Protein AF-W9YYJ4-F1 (afdb_monomer_lite)

Secondary structure (DSSP, 8-state):
-----HHHHHHSPEEEEEETTTTEEEEEEHHHHHTT-HHHHHHHHSSSHHHHTTEEEETTS-HHHHHHHHHHHHHS----PPPEE-----------------------PPP-PPP-S---------HHHHHHHHHHHS-------------TTEETHHHHHHHHHHHHHHHHTT-HHHHHHHHHHHHHHHHHHHHHHT----------

Sequence (208 aa):
MATLSYENILQSDFFKFIVGHEKKQFFMHSYIVACQSKSLEKLINGDMKEANDRCVVWPDVDSDTFIRFSQYAYTGDYQAAPRQTRDHTAIGEPSPTESNFPSQKITRIKKKKPSMFGPEDLTPLKDKDLWAQFKKLYPDAATDQEAETNAPEDDFSVIFLSHARLYVFAGCYDISALKVLCLRKLQQILVKFTVQSLRVRPLVAEVS

Foldseek 3Di:
DDDDDPVLQVPADWAWEQEEPVRDIDIGRLVLQLVLAVLSVCQCCNPDPSNVVSYDYYHPGHPLLVVQVRCCSPPVGGDFDDKDFPPPDDDDDDDDDDDDDDDDDPDDDDDDDDDDDDDDDPDPDPPVVVVVVLCVVDPDDDDDDDDDDDDPRIDCVRRLVSLVSNLVVCVVRVSVSSVNNSSNVNVVVVVVVVVVVPVPDPPPDDDD

Organism: NCBI:txid1089452

Radius of gyration: 23.02 Å; chains: 1; bounding box: 59×56×72 Å

pLDDT: mean 72.43, std 25.36, range [24.59, 98.5]

InterPro domains:
  IPR000210 BTB/POZ domain [PF00651] (20-81)
  IPR000210 BTB/POZ domain [PS50097] (12-82)
  IPR011333 SKP1/BTB/POZ domain superfamily [G3DSA:3.30.710.10] (6-201)
  IPR011333 SKP1/BTB/POZ domain superfamily [SSF54695] (17-187)

Structure (mmCIF, N/CA/C/O backbone):
data_AF-W9YYJ4-F1
#
_entry.id   AF-W9YYJ4-F1
#
loop_
_atom_site.group_PDB
_atom_site.id
_atom_site.type_symbol
_atom_site.label_atom_id
_atom_site.label_alt_id
_atom_site.label_comp_id
_atom_site.label_asym_id
_atom_site.label_entity_id
_atom_site.label_seq_id
_atom_site.pdbx_PDB_ins_code
_atom_site.Cartn_x
_atom_site.Cartn_y
_atom_site.Cartn_z
_atom_site.occupancy
_atom_site.B_iso_or_equiv
_atom_site.auth_seq_id
_atom_site.auth_comp_id
_atom_site.auth_asym_id
_atom_site.auth_atom_id
_atom_site.pdbx_PDB_model_num
ATOM 1 N N . MET A 1 1 ? -13.463 -8.615 -6.869 1.00 41.50 1 MET A N 1
ATOM 2 C CA . MET A 1 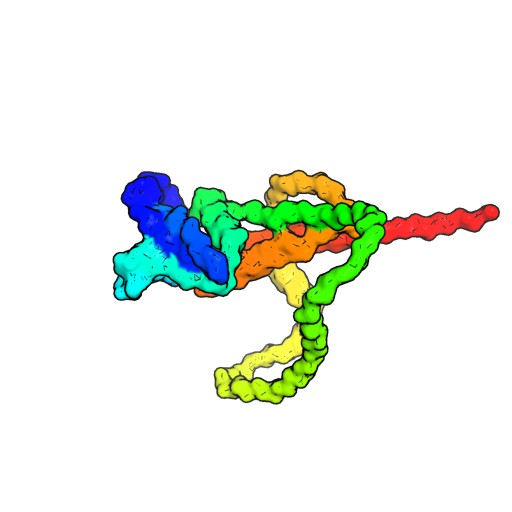1 ? -12.915 -7.346 -6.350 1.00 41.50 1 MET A CA 1
ATOM 3 C C . MET A 1 1 ? -13.938 -6.785 -5.385 1.00 41.50 1 MET A C 1
ATOM 5 O O . MET A 1 1 ? -15.108 -6.779 -5.745 1.00 41.50 1 MET A O 1
ATOM 9 N N . ALA A 1 2 ? -13.541 -6.416 -4.167 1.00 50.66 2 ALA A N 1
ATOM 10 C CA . ALA A 1 2 ? -14.449 -5.738 -3.249 1.00 50.66 2 ALA A CA 1
ATOM 11 C C . ALA A 1 2 ? -14.782 -4.360 -3.837 1.00 50.66 2 ALA A C 1
ATOM 13 O O . ALA A 1 2 ? -13.878 -3.615 -4.213 1.00 50.66 2 ALA A O 1
ATOM 14 N N . THR A 1 3 ? -16.064 -4.048 -3.982 1.00 62.53 3 THR A N 1
ATOM 15 C CA . THR A 1 3 ? -16.519 -2.715 -4.375 1.00 62.53 3 THR A CA 1
ATOM 16 C C . THR A 1 3 ? -16.209 -1.757 -3.229 1.00 62.53 3 THR A C 1
ATOM 18 O O . THR A 1 3 ? -16.779 -1.884 -2.145 1.00 62.53 3 THR A O 1
ATOM 21 N N . LEU A 1 4 ? -15.270 -0.836 -3.444 1.00 78.06 4 LEU A N 1
ATOM 22 C CA . LEU A 1 4 ? -14.955 0.212 -2.478 1.00 78.06 4 LEU A CA 1
ATOM 23 C C . LEU A 1 4 ? -16.186 1.114 -2.313 1.00 78.06 4 LEU A C 1
ATOM 25 O O . LEU A 1 4 ? -16.626 1.749 -3.267 1.00 78.06 4 LEU A O 1
ATOM 29 N N . SER A 1 5 ? -16.750 1.154 -1.106 1.00 89.25 5 SER A N 1
ATOM 30 C CA . SER A 1 5 ? -17.795 2.118 -0.755 1.00 89.25 5 SER A CA 1
ATOM 31 C C . SER A 1 5 ? -17.132 3.418 -0.320 1.00 89.25 5 SER A C 1
ATOM 33 O O . SER A 1 5 ? -16.448 3.453 0.703 1.00 89.25 5 SER A O 1
ATOM 35 N N . TYR A 1 6 ? -17.333 4.487 -1.091 1.00 90.12 6 TYR A N 1
ATOM 36 C CA . TYR A 1 6 ? -16.831 5.815 -0.736 1.00 90.12 6 TYR A CA 1
ATOM 37 C C . TYR A 1 6 ? -17.444 6.339 0.560 1.00 90.12 6 TYR A C 1
ATOM 39 O O . TYR A 1 6 ? -16.749 6.991 1.332 1.00 90.12 6 TYR A O 1
ATOM 47 N N . GLU A 1 7 ? -18.705 6.003 0.831 1.00 93.88 7 GLU A N 1
ATOM 48 C CA . GLU A 1 7 ? -19.364 6.342 2.092 1.00 93.88 7 GLU A CA 1
ATOM 49 C C . GLU A 1 7 ? -18.606 5.740 3.282 1.00 93.88 7 GLU A C 1
ATOM 51 O O . GLU A 1 7 ? -18.221 6.468 4.195 1.00 93.88 7 GLU A O 1
ATOM 56 N N . ASN A 1 8 ? -18.278 4.446 3.214 1.00 93.25 8 ASN A N 1
ATOM 57 C CA . ASN A 1 8 ? -17.528 3.769 4.274 1.00 93.25 8 ASN A CA 1
ATOM 58 C C . ASN A 1 8 ? -16.108 4.323 4.420 1.00 93.25 8 ASN A C 1
ATOM 60 O O . ASN A 1 8 ? -15.601 4.405 5.533 1.00 93.25 8 ASN A O 1
ATOM 64 N N . ILE A 1 9 ? -15.456 4.708 3.316 1.00 94.38 9 ILE A N 1
ATOM 65 C CA . ILE A 1 9 ? -14.131 5.340 3.374 1.00 94.38 9 ILE A CA 1
ATOM 66 C C . ILE A 1 9 ? -14.228 6.653 4.155 1.00 94.38 9 ILE A C 1
ATOM 68 O O . ILE A 1 9 ? -13.499 6.812 5.129 1.00 94.38 9 ILE A O 1
ATOM 72 N N . LEU A 1 10 ? -15.141 7.550 3.766 1.00 94.50 10 LEU A N 1
ATOM 73 C CA . LEU A 1 10 ? -15.260 8.897 4.339 1.00 94.50 10 LEU A CA 1
ATOM 74 C C . LEU A 1 10 ? -15.784 8.910 5.780 1.00 94.50 10 LEU A C 1
ATOM 76 O O . LEU A 1 10 ? -15.449 9.817 6.535 1.00 94.50 10 LEU A O 1
ATOM 80 N N . GLN A 1 11 ? -16.604 7.929 6.159 1.00 95.88 11 GLN A N 1
ATOM 81 C CA . GLN A 1 11 ? -17.097 7.784 7.532 1.00 95.88 11 GLN A CA 1
ATOM 82 C C . GLN A 1 11 ? -16.112 7.039 8.440 1.00 95.88 11 GLN A C 1
ATOM 84 O O . GLN A 1 11 ? -16.237 7.113 9.660 1.00 95.88 11 GLN A O 1
ATOM 89 N N . SER A 1 12 ? -15.152 6.301 7.874 1.00 96.06 12 SER A N 1
ATOM 90 C CA . SER A 1 12 ? -14.183 5.565 8.682 1.00 96.06 12 SER A CA 1
ATOM 91 C C . SER A 1 12 ? -13.150 6.484 9.317 1.00 96.06 12 SER A C 1
ATOM 93 O O . SER A 1 12 ? -12.632 7.408 8.691 1.00 96.06 12 SER A O 1
ATOM 95 N N . ASP A 1 13 ? -12.776 6.157 10.549 1.00 95.06 13 ASP A N 1
ATOM 96 C CA . ASP A 1 13 ? -11.702 6.848 11.246 1.00 95.06 13 ASP A CA 1
ATOM 97 C C . ASP A 1 13 ? -10.360 6.685 10.527 1.00 95.06 13 ASP A C 1
ATOM 99 O O . ASP A 1 13 ? -10.095 5.690 9.838 1.00 95.06 13 ASP A O 1
ATOM 103 N N . PHE A 1 14 ? -9.451 7.619 10.781 1.00 96.75 14 PHE A N 1
ATOM 104 C CA . PHE A 1 14 ? -8.068 7.489 10.351 1.00 96.75 14 PHE A CA 1
ATOM 105 C C . PHE A 1 14 ? -7.306 6.472 11.205 1.00 96.75 14 PHE A C 1
ATOM 107 O O . PHE A 1 14 ? -7.582 6.264 12.389 1.00 96.75 14 PHE A O 1
ATOM 114 N N . PHE A 1 15 ? -6.312 5.849 10.585 1.00 97.88 15 PHE A N 1
ATOM 115 C CA . PHE A 1 15 ? -5.300 5.033 11.236 1.00 97.88 15 PHE A CA 1
ATOM 116 C C . PHE A 1 15 ? -3.927 5.662 11.001 1.00 97.88 15 PHE A C 1
ATOM 118 O O . PHE A 1 15 ? -3.628 6.111 9.887 1.00 97.88 15 PHE A O 1
ATOM 125 N N . LYS A 1 16 ? -3.104 5.721 12.050 1.00 98.50 16 LYS A N 1
ATOM 126 C CA . LYS A 1 16 ? -1.791 6.371 12.017 1.00 98.50 16 LYS A CA 1
ATOM 127 C C . LYS A 1 16 ? -0.688 5.369 11.676 1.00 98.50 16 LYS A C 1
ATOM 129 O O 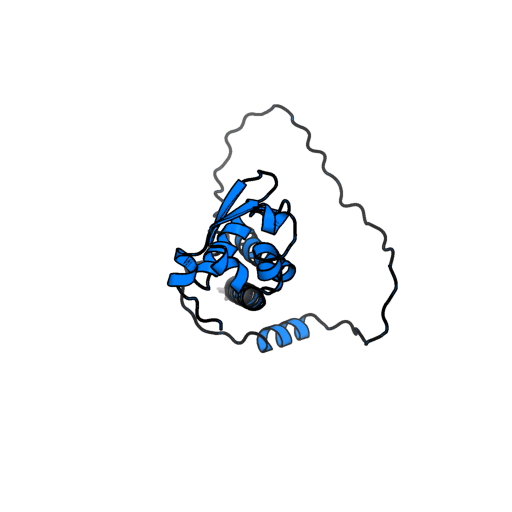. LYS A 1 16 ? -0.580 4.312 12.293 1.00 98.50 16 LYS A O 1
ATOM 134 N N . PHE A 1 17 ? 0.181 5.741 10.747 1.00 98.38 17 PHE A N 1
ATOM 135 C CA . PHE A 1 17 ? 1.346 4.961 10.339 1.00 98.38 17 PHE A CA 1
ATOM 136 C C . PHE A 1 17 ? 2.611 5.764 10.609 1.00 98.38 17 PHE A C 1
ATOM 138 O O . PHE A 1 17 ? 2.750 6.887 10.127 1.00 98.38 17 PHE A O 1
ATOM 145 N N . ILE A 1 18 ? 3.533 5.191 11.376 1.00 98.06 18 ILE A N 1
ATOM 146 C CA . ILE A 1 18 ? 4.853 5.763 11.645 1.00 98.06 18 ILE A CA 1
ATOM 147 C C . ILE A 1 18 ? 5.866 4.973 10.820 1.00 98.06 18 ILE A C 1
ATOM 149 O O . ILE A 1 18 ? 6.147 3.817 11.127 1.00 98.06 18 ILE A O 1
ATOM 153 N N . VAL A 1 19 ? 6.383 5.581 9.757 1.00 97.56 19 VAL A N 1
ATOM 154 C CA . VAL A 1 19 ? 7.101 4.892 8.678 1.00 97.56 19 VAL A CA 1
ATOM 155 C C . VAL A 1 19 ? 8.568 5.315 8.635 1.00 97.56 19 VAL A C 1
ATOM 157 O O . VAL A 1 19 ? 8.891 6.508 8.674 1.00 97.56 19 VAL A O 1
ATOM 160 N N . GLY A 1 20 ? 9.445 4.322 8.504 1.00 94.06 20 GLY A N 1
ATOM 161 C CA . GLY A 1 20 ? 10.881 4.479 8.307 1.00 94.06 20 GLY A CA 1
ATOM 162 C C . GLY A 1 20 ? 11.651 4.900 9.558 1.00 94.06 20 GLY A C 1
ATOM 163 O O . GLY A 1 20 ? 11.088 5.226 10.606 1.00 94.06 20 GLY A O 1
ATOM 164 N N . HIS A 1 21 ? 12.978 4.945 9.430 1.00 90.88 21 HIS A N 1
ATOM 165 C CA . HIS A 1 21 ? 13.883 5.390 10.498 1.00 90.88 21 HIS A CA 1
ATOM 166 C C . HIS A 1 21 ? 13.641 6.846 10.923 1.00 90.88 21 HIS A C 1
ATOM 168 O O . HIS A 1 21 ? 13.809 7.184 12.093 1.00 90.88 21 HIS A O 1
ATOM 174 N N . GLU A 1 22 ? 13.186 7.686 9.990 1.00 92.19 22 GLU A N 1
ATOM 175 C CA . GLU A 1 22 ? 12.805 9.084 10.236 1.00 92.19 22 GLU A CA 1
ATOM 176 C C . GLU A 1 22 ? 11.478 9.215 11.004 1.00 92.19 22 GLU A C 1
ATOM 178 O O . GLU A 1 22 ? 11.107 10.317 11.401 1.00 92.19 22 GLU A O 1
ATOM 183 N N . LYS A 1 23 ? 10.761 8.102 11.235 1.00 95.00 23 LYS A N 1
ATOM 184 C CA . LYS A 1 23 ? 9.477 8.049 11.951 1.00 95.00 23 LYS A CA 1
ATOM 185 C C . LYS A 1 23 ? 8.442 9.028 11.384 1.00 95.00 23 LYS A C 1
ATOM 187 O O . LYS A 1 23 ? 7.700 9.661 12.142 1.00 95.00 23 LYS A O 1
ATOM 192 N N . LYS A 1 24 ? 8.372 9.148 10.052 1.00 97.38 24 LYS A N 1
ATOM 193 C CA . LYS A 1 24 ? 7.387 10.020 9.396 1.00 97.38 24 LYS A CA 1
ATOM 194 C C . LYS A 1 24 ? 5.984 9.516 9.669 1.00 97.38 24 LYS A C 1
ATOM 196 O O . LYS A 1 24 ? 5.728 8.317 9.608 1.00 97.38 24 LYS A O 1
ATOM 201 N N . GLN A 1 25 ? 5.087 10.446 9.966 1.00 97.94 25 GLN A N 1
ATOM 202 C CA . GLN A 1 25 ? 3.713 10.131 10.320 1.00 97.94 25 GLN A CA 1
ATOM 203 C C . GLN A 1 25 ? 2.805 10.322 9.114 1.00 97.94 25 GLN A C 1
ATOM 205 O O . GLN A 1 25 ? 2.826 11.369 8.470 1.00 97.94 25 GLN A O 1
ATOM 210 N N . PHE A 1 26 ? 1.985 9.315 8.850 1.00 98.00 26 PHE A N 1
ATOM 211 C CA . PHE A 1 26 ? 0.958 9.339 7.824 1.00 98.00 26 PHE A CA 1
ATOM 212 C C . PHE A 1 26 ? -0.380 8.901 8.412 1.00 98.00 26 PHE A C 1
ATOM 214 O O . PHE A 1 26 ? -0.426 8.118 9.361 1.00 98.00 26 PHE A O 1
ATOM 221 N N . PHE A 1 27 ? -1.468 9.376 7.814 1.00 97.81 27 PHE A N 1
ATOM 222 C CA . PHE A 1 27 ? -2.831 9.026 8.199 1.00 97.81 27 PHE A CA 1
ATOM 223 C C . PHE A 1 27 ? -3.576 8.493 6.978 1.00 97.81 27 PHE A C 1
ATOM 225 O O . PHE A 1 27 ? -3.504 9.079 5.897 1.00 97.81 27 PHE A O 1
ATOM 232 N N . MET A 1 28 ? -4.278 7.374 7.140 1.00 97.00 28 MET A N 1
ATOM 233 C CA . MET A 1 28 ? -5.080 6.762 6.078 1.00 97.00 28 MET A CA 1
ATOM 234 C C . MET A 1 28 ? -6.432 6.320 6.630 1.00 97.00 28 MET A C 1
ATOM 236 O O . MET A 1 28 ? -6.506 5.924 7.791 1.00 97.00 28 MET A O 1
ATOM 240 N N . HIS A 1 29 ? -7.489 6.375 5.819 1.00 97.38 29 HIS A N 1
ATOM 241 C CA . HIS A 1 29 ? -8.803 5.872 6.214 1.00 97.38 29 HIS A CA 1
ATOM 242 C C . HIS A 1 29 ? -8.707 4.382 6.555 1.00 97.38 29 HIS A C 1
ATOM 244 O O . HIS A 1 29 ? -8.266 3.569 5.745 1.00 97.38 29 HIS A O 1
ATOM 250 N N . SER A 1 30 ? -9.099 4.013 7.767 1.00 96.44 30 SER A N 1
ATOM 251 C CA . SER A 1 30 ? -8.931 2.647 8.269 1.00 96.44 30 SER A CA 1
ATOM 252 C C . SER A 1 30 ? -9.652 1.606 7.420 1.00 96.44 30 SER A C 1
ATOM 254 O O . SER A 1 30 ? -9.091 0.540 7.158 1.00 96.44 30 SER A O 1
ATOM 256 N N . TYR A 1 31 ? -10.838 1.946 6.908 1.00 96.19 31 TYR A N 1
ATOM 257 C CA . TYR A 1 31 ? -11.599 1.073 6.019 1.00 96.19 31 TYR A CA 1
ATOM 258 C C . TYR A 1 31 ? -10.803 0.700 4.763 1.00 96.19 31 TYR A C 1
ATOM 260 O O . TYR A 1 31 ? -10.724 -0.475 4.407 1.00 96.19 31 TYR A O 1
ATOM 268 N N . ILE A 1 32 ? -10.140 1.674 4.123 1.00 95.81 32 ILE A N 1
ATOM 269 C CA . ILE A 1 32 ? -9.426 1.415 2.867 1.00 95.81 32 ILE A CA 1
ATOM 270 C C . ILE A 1 32 ? -8.214 0.512 3.058 1.00 95.81 32 ILE A C 1
ATOM 272 O O . ILE A 1 32 ? -7.891 -0.257 2.156 1.00 95.81 32 ILE A O 1
ATOM 276 N N . VAL A 1 33 ? -7.569 0.589 4.225 1.00 95.94 33 VAL A N 1
ATOM 277 C CA . VAL A 1 33 ? -6.436 -0.268 4.588 1.00 95.94 33 VAL A CA 1
ATOM 278 C C . VAL A 1 33 ? -6.923 -1.678 4.906 1.00 95.94 33 VAL A C 1
ATOM 280 O O . VAL A 1 33 ? -6.370 -2.646 4.385 1.00 95.94 33 VAL A O 1
ATOM 283 N N . ALA A 1 34 ? -7.980 -1.796 5.713 1.00 95.81 34 ALA A N 1
ATOM 284 C CA . ALA A 1 34 ? -8.545 -3.079 6.115 1.00 95.81 34 ALA A CA 1
ATOM 285 C C . ALA A 1 34 ? -9.025 -3.905 4.910 1.00 95.81 34 ALA A C 1
ATOM 287 O O . ALA A 1 34 ? -8.812 -5.113 4.862 1.00 95.81 34 ALA A O 1
ATOM 288 N N . CYS A 1 35 ? -9.599 -3.263 3.889 1.00 94.12 35 CYS A N 1
ATOM 289 C CA . CYS A 1 35 ? -10.069 -3.962 2.693 1.00 94.12 35 CYS A CA 1
ATOM 290 C C . CYS A 1 35 ? -8.951 -4.528 1.795 1.00 94.12 35 CYS A C 1
ATOM 292 O O . CYS A 1 35 ? -9.257 -5.308 0.891 1.00 94.12 35 CYS A O 1
ATOM 294 N N . GLN A 1 36 ? -7.678 -4.160 1.996 1.00 94.75 36 GLN A N 1
ATOM 295 C CA . GLN A 1 36 ? -6.591 -4.607 1.110 1.00 94.75 36 GLN A CA 1
ATOM 296 C C . GLN A 1 36 ? -6.196 -6.068 1.331 1.00 94.75 36 GLN A C 1
ATOM 298 O O . GLN A 1 36 ? -5.836 -6.764 0.378 1.00 94.75 36 GLN A O 1
ATOM 303 N N . SER A 1 37 ? -6.232 -6.541 2.576 1.00 96.19 37 SER A N 1
ATOM 304 C CA . SER A 1 37 ? -5.925 -7.929 2.914 1.00 96.19 37 SER A CA 1
ATOM 305 C C . SER A 1 37 ? -6.424 -8.283 4.309 1.00 96.19 37 SER A C 1
ATOM 307 O O . SER A 1 37 ? -6.571 -7.422 5.170 1.00 96.19 37 SER A O 1
ATOM 309 N N . LYS A 1 38 ? -6.594 -9.583 4.570 1.00 95.44 38 LYS A N 1
ATOM 310 C CA . LYS A 1 38 ? -6.960 -10.090 5.904 1.00 95.44 38 LYS A CA 1
ATOM 311 C C . LYS A 1 38 ? -5.924 -9.729 6.974 1.00 95.44 38 LYS A C 1
ATOM 313 O O . LYS A 1 38 ? -6.269 -9.546 8.137 1.00 95.44 38 LYS A O 1
ATOM 318 N N . SER A 1 39 ? -4.650 -9.659 6.594 1.00 96.00 39 SER A N 1
ATOM 319 C CA . SER A 1 39 ? -3.556 -9.307 7.503 1.00 96.00 39 SER A CA 1
ATOM 320 C C . SER A 1 39 ? -3.665 -7.843 7.941 1.00 96.00 39 SER A C 1
ATOM 322 O O . SER A 1 39 ? -3.527 -7.546 9.125 1.00 96.00 39 SER A O 1
ATOM 324 N N . LEU A 1 40 ? -3.998 -6.941 7.012 1.00 96.38 40 LEU A N 1
ATOM 325 C CA . LEU A 1 40 ? -4.249 -5.533 7.321 1.00 96.38 40 LEU A CA 1
ATOM 326 C C . LEU A 1 40 ? -5.587 -5.318 8.033 1.00 96.38 40 LEU A C 1
ATOM 328 O O . LEU A 1 40 ? -5.656 -4.513 8.952 1.00 96.38 40 LEU A O 1
ATOM 332 N N . GLU A 1 41 ? -6.631 -6.069 7.694 1.00 96.44 41 GLU A N 1
ATOM 333 C CA . GLU A 1 41 ? -7.899 -6.048 8.430 1.00 96.44 41 GLU A CA 1
ATOM 334 C C . GLU A 1 41 ? -7.690 -6.342 9.922 1.00 96.44 41 GLU A C 1
ATOM 336 O O . GLU A 1 41 ? -8.155 -5.586 10.773 1.00 96.44 41 GLU A O 1
ATOM 341 N N . LYS A 1 42 ? -6.915 -7.385 10.243 1.00 96.50 42 LYS A N 1
ATOM 342 C CA . LYS A 1 42 ? -6.552 -7.721 11.628 1.00 96.50 42 LYS A CA 1
ATOM 343 C C . LYS A 1 42 ? -5.677 -6.661 12.293 1.00 96.50 42 LYS A C 1
ATOM 345 O O . LYS A 1 42 ? -5.821 -6.437 13.487 1.00 96.50 42 LYS A O 1
ATOM 350 N N . LEU A 1 43 ? -4.782 -6.016 11.546 1.00 96.38 43 LEU A N 1
ATOM 351 C CA . LEU A 1 43 ? -3.968 -4.918 12.073 1.00 96.38 43 LEU A CA 1
ATOM 352 C C . LEU A 1 43 ? -4.831 -3.718 12.487 1.00 96.38 43 LEU A C 1
ATOM 354 O O . LEU A 1 43 ? -4.526 -3.053 13.471 1.00 96.38 43 LEU A O 1
ATOM 358 N N . ILE A 1 44 ? -5.882 -3.432 11.720 1.00 96.81 44 ILE A N 1
ATOM 359 C CA . ILE A 1 44 ? -6.719 -2.242 11.894 1.00 96.81 44 ILE A CA 1
ATOM 360 C C . ILE A 1 44 ? -7.858 -2.471 12.898 1.00 96.81 44 ILE A C 1
ATOM 362 O O . ILE A 1 44 ? -8.157 -1.569 13.680 1.00 96.81 44 ILE A O 1
ATOM 366 N N . ASN A 1 45 ? -8.488 -3.650 12.856 1.00 95.62 45 ASN A N 1
ATOM 367 C CA . ASN A 1 45 ? -9.714 -3.981 13.596 1.00 95.62 45 ASN A CA 1
ATOM 368 C C . ASN A 1 45 ? -9.545 -5.144 14.592 1.00 95.62 45 ASN A C 1
ATOM 370 O O . ASN A 1 45 ? -10.535 -5.611 15.147 1.00 95.62 45 ASN A O 1
ATOM 374 N N . GLY A 1 46 ? -8.335 -5.682 14.756 1.00 94.25 46 GLY A N 1
ATOM 375 C CA . GLY A 1 46 ? -8.070 -6.752 15.719 1.00 94.25 46 GLY A CA 1
ATOM 376 C C . GLY A 1 46 ? -7.904 -6.239 17.150 1.00 94.25 46 GLY A C 1
ATOM 377 O O . GLY A 1 46 ? -8.056 -5.057 17.425 1.00 94.25 46 GLY A O 1
ATOM 378 N N . ASP A 1 47 ? -7.504 -7.133 18.053 1.00 93.81 47 ASP A N 1
ATOM 379 C CA . ASP A 1 47 ? -7.377 -6.829 19.490 1.00 93.81 47 ASP A CA 1
ATOM 380 C C . ASP A 1 47 ? -5.937 -6.482 19.918 1.00 93.81 47 ASP A C 1
ATOM 382 O O . ASP A 1 47 ? -5.609 -6.428 21.107 1.00 93.81 47 ASP A O 1
ATOM 386 N N . MET A 1 48 ? -5.033 -6.300 18.951 1.00 94.06 48 MET A N 1
ATOM 387 C CA . MET A 1 48 ? -3.627 -5.996 19.218 1.00 94.06 48 MET A CA 1
ATOM 388 C C . MET A 1 48 ? -3.451 -4.545 19.678 1.00 94.06 48 MET A C 1
ATOM 390 O O . MET A 1 48 ? -4.289 -3.679 19.418 1.00 94.06 48 MET A O 1
ATOM 394 N N . LYS A 1 49 ? -2.324 -4.259 20.343 1.00 95.69 49 LYS A N 1
ATOM 395 C CA . LYS A 1 49 ? -2.011 -2.911 20.839 1.00 95.69 49 LYS A CA 1
ATOM 396 C C . LYS A 1 49 ? -2.100 -1.866 19.724 1.00 95.69 49 LYS A C 1
ATOM 398 O O . LYS A 1 49 ? -2.636 -0.791 19.945 1.00 95.69 49 LYS A O 1
ATOM 403 N N . GLU A 1 50 ? -1.623 -2.200 18.532 1.00 96.31 50 GLU A N 1
ATOM 404 C CA . GLU A 1 50 ? -1.631 -1.331 17.357 1.00 96.31 50 GLU A CA 1
ATOM 405 C C . GLU A 1 50 ? -3.049 -0.918 16.942 1.00 96.31 50 GLU A C 1
ATOM 407 O O . GLU A 1 50 ? -3.279 0.244 16.601 1.00 96.31 50 GLU A O 1
ATOM 412 N N . ALA A 1 51 ? -4.000 -1.854 16.995 1.00 95.62 51 ALA A N 1
ATOM 413 C CA . ALA A 1 51 ? -5.398 -1.604 16.667 1.00 95.62 51 ALA A CA 1
ATOM 414 C C . ALA A 1 51 ? -6.059 -0.707 17.723 1.00 95.62 51 ALA A C 1
ATOM 416 O O . ALA A 1 51 ? -6.698 0.287 17.373 1.00 95.62 51 ALA A O 1
ATOM 417 N N . ASN A 1 52 ? -5.815 -0.999 19.006 1.00 95.25 52 ASN A N 1
ATOM 418 C CA . ASN A 1 52 ? -6.323 -0.213 20.135 1.00 95.25 52 ASN A CA 1
ATOM 419 C C . ASN A 1 52 ? -5.765 1.220 20.143 1.00 95.25 52 ASN A C 1
ATOM 421 O O . ASN A 1 52 ? -6.514 2.180 20.305 1.00 95.25 52 ASN A O 1
ATOM 425 N N . ASP A 1 53 ? -4.461 1.373 19.905 1.00 96.50 53 ASP A N 1
ATOM 426 C CA . ASP A 1 53 ? -3.780 2.672 19.836 1.00 96.50 53 ASP A CA 1
ATOM 427 C C . ASP A 1 53 ? -4.045 3.404 18.504 1.00 96.50 53 ASP A C 1
ATOM 429 O O . ASP A 1 53 ? -3.602 4.544 18.318 1.00 96.50 53 ASP A O 1
ATOM 433 N N . ARG A 1 54 ? -4.724 2.745 17.552 1.00 96.88 54 ARG A N 1
ATOM 434 C CA . ARG A 1 54 ? -4.968 3.219 16.177 1.00 96.88 54 ARG A CA 1
ATOM 435 C C . ARG A 1 54 ? -3.686 3.693 15.488 1.00 96.88 54 ARG A C 1
ATOM 437 O O . ARG A 1 54 ? -3.662 4.702 14.772 1.00 96.88 54 ARG A O 1
ATOM 444 N N . CYS A 1 55 ? -2.594 2.981 15.752 1.00 97.19 55 CYS A N 1
ATOM 445 C CA . CYS A 1 55 ? -1.246 3.376 15.387 1.00 97.19 55 CYS A CA 1
ATOM 446 C C . CYS A 1 55 ? -0.346 2.161 15.171 1.00 97.19 55 CYS A C 1
ATOM 448 O O . CYS A 1 55 ? -0.198 1.328 16.060 1.00 97.19 55 CYS A O 1
ATOM 450 N N . VAL A 1 56 ? 0.368 2.131 14.047 1.00 97.50 56 VAL A N 1
ATOM 451 C CA . VAL A 1 56 ? 1.409 1.130 13.782 1.00 97.50 56 VAL A CA 1
ATOM 452 C C . VAL A 1 56 ? 2.743 1.790 13.446 1.00 97.50 56 VAL A C 1
ATOM 454 O O . VAL A 1 56 ? 2.787 2.868 12.850 1.00 97.50 56 VAL A O 1
ATOM 457 N N . VAL A 1 57 ? 3.839 1.133 13.828 1.00 97.69 57 VAL A N 1
ATOM 458 C CA . VAL A 1 57 ? 5.207 1.548 13.501 1.00 97.69 57 VAL A CA 1
ATOM 459 C C . VAL A 1 57 ? 5.822 0.549 12.527 1.00 97.69 57 VAL A C 1
ATOM 461 O O . VAL A 1 57 ? 5.918 -0.635 12.838 1.00 97.69 57 VAL A O 1
ATOM 464 N N . TRP A 1 58 ? 6.274 1.031 11.372 1.00 96.75 58 TRP A N 1
ATOM 465 C CA . TRP A 1 58 ? 6.939 0.251 10.328 1.00 96.75 58 TRP A CA 1
ATOM 466 C C . TRP A 1 58 ? 8.347 0.805 10.072 1.00 96.75 58 TRP A C 1
ATOM 468 O O . TRP A 1 58 ? 8.523 1.641 9.183 1.00 96.75 58 TRP A O 1
ATOM 478 N N . PRO A 1 59 ? 9.360 0.372 10.847 1.00 95.75 59 PRO A N 1
ATOM 479 C CA . PRO A 1 59 ? 10.717 0.906 10.730 1.00 95.75 59 PRO A CA 1
ATOM 480 C C . PRO A 1 59 ? 11.401 0.509 9.413 1.00 95.75 59 PRO A C 1
ATOM 482 O O . PRO A 1 59 ? 12.177 1.296 8.880 1.00 95.75 59 P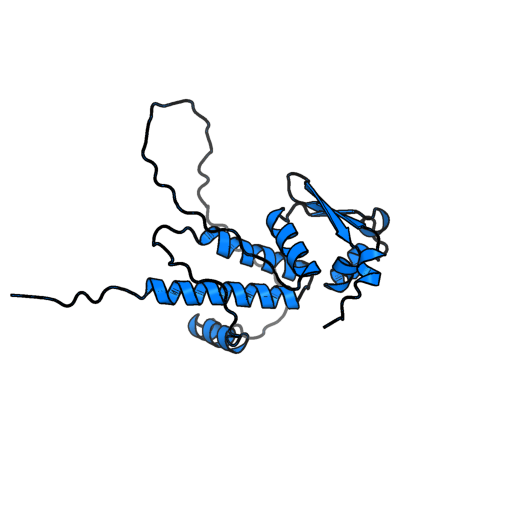RO A O 1
ATOM 485 N N . ASP A 1 60 ? 11.067 -0.667 8.874 1.00 94.06 60 ASP A N 1
ATOM 486 C CA . ASP A 1 60 ? 11.696 -1.242 7.675 1.00 94.06 60 ASP A CA 1
ATOM 487 C C . ASP A 1 60 ? 11.019 -0.820 6.359 1.00 94.06 60 ASP A C 1
ATOM 489 O O . ASP A 1 60 ? 11.449 -1.212 5.275 1.00 94.06 60 ASP A O 1
ATOM 493 N N . VAL A 1 61 ? 9.940 -0.036 6.438 1.00 96.00 61 VAL A N 1
ATOM 494 C CA . VAL A 1 61 ? 9.229 0.492 5.269 1.00 96.00 61 VAL A CA 1
ATOM 495 C C . VAL A 1 61 ? 9.667 1.933 5.062 1.00 96.00 61 VAL A C 1
ATOM 497 O O . VAL A 1 61 ? 9.573 2.751 5.973 1.00 96.00 61 VAL A O 1
ATOM 500 N N . ASP A 1 62 ? 10.146 2.263 3.867 1.00 94.31 62 ASP A N 1
ATOM 501 C CA . ASP A 1 62 ? 10.453 3.644 3.510 1.00 94.31 62 ASP A CA 1
ATOM 502 C C . ASP A 1 62 ? 9.185 4.434 3.145 1.00 94.31 62 ASP A C 1
ATOM 504 O O . ASP A 1 62 ? 8.153 3.879 2.757 1.00 94.31 62 ASP A O 1
ATOM 508 N N . SER A 1 63 ? 9.264 5.760 3.273 1.00 95.94 63 SER A N 1
ATOM 509 C CA . SER A 1 63 ? 8.125 6.649 3.028 1.00 95.94 63 SER A CA 1
ATOM 510 C C . SER A 1 63 ? 7.590 6.549 1.600 1.00 95.94 63 SER A C 1
ATOM 512 O O . SER A 1 63 ? 6.377 6.570 1.419 1.00 95.94 63 SER A O 1
ATOM 514 N N . ASP A 1 64 ? 8.458 6.383 0.600 1.00 94.69 64 ASP A N 1
ATOM 515 C CA . ASP A 1 64 ? 8.032 6.289 -0.799 1.00 94.69 64 ASP A CA 1
ATOM 516 C C . ASP A 1 64 ? 7.260 4.995 -1.057 1.00 94.69 64 ASP A C 1
ATOM 518 O O . ASP A 1 64 ? 6.228 5.012 -1.729 1.00 94.69 64 ASP A O 1
ATOM 522 N N . THR A 1 65 ? 7.709 3.874 -0.489 1.00 96.44 65 THR A N 1
ATOM 523 C CA . THR A 1 65 ? 6.975 2.604 -0.538 1.00 96.44 65 THR A CA 1
ATOM 524 C C . THR A 1 65 ? 5.593 2.746 0.101 1.00 96.44 65 THR A C 1
ATOM 526 O O . THR A 1 65 ? 4.600 2.305 -0.484 1.00 96.44 65 THR A O 1
ATOM 529 N N . PHE A 1 66 ? 5.499 3.417 1.253 1.00 97.44 66 PHE A N 1
ATOM 530 C CA . PHE A 1 66 ? 4.210 3.672 1.898 1.00 97.44 66 PHE A CA 1
ATOM 531 C C . PHE A 1 66 ? 3.296 4.580 1.059 1.00 97.44 66 PHE A C 1
ATOM 533 O O . PHE A 1 66 ? 2.104 4.297 0.933 1.00 97.44 66 PHE A O 1
ATOM 540 N N . ILE A 1 67 ? 3.837 5.634 0.441 1.00 96.44 67 ILE A N 1
ATOM 541 C CA . ILE A 1 67 ? 3.077 6.535 -0.441 1.00 96.44 67 ILE A CA 1
ATOM 542 C C . ILE A 1 67 ? 2.566 5.786 -1.680 1.00 96.44 67 ILE A C 1
ATOM 544 O O . ILE A 1 67 ? 1.422 5.970 -2.085 1.00 96.44 67 ILE A O 1
ATOM 548 N N . ARG A 1 68 ? 3.358 4.891 -2.276 1.00 96.69 68 ARG A N 1
ATOM 549 C CA . ARG A 1 68 ? 2.886 4.078 -3.414 1.00 96.69 68 ARG A CA 1
ATOM 550 C C . ARG A 1 68 ? 1.804 3.088 -2.998 1.00 96.69 68 ARG A C 1
ATOM 552 O O . ARG A 1 68 ? 0.837 2.895 -3.730 1.00 96.69 68 ARG A O 1
ATOM 559 N N . PHE A 1 69 ? 1.935 2.487 -1.816 1.00 97.56 69 PHE A N 1
ATOM 560 C CA . PHE A 1 69 ? 0.870 1.665 -1.248 1.00 97.56 69 PHE A CA 1
ATOM 561 C C . PHE A 1 69 ? -0.414 2.478 -1.032 1.00 97.56 69 PHE A C 1
ATOM 563 O O . PHE A 1 69 ? -1.490 2.003 -1.388 1.00 97.56 69 PHE A O 1
ATOM 570 N N . SER A 1 70 ? -0.317 3.703 -0.506 1.00 96.94 70 SER A N 1
ATOM 571 C CA . SER A 1 70 ? -1.492 4.550 -0.290 1.00 96.94 70 SER A CA 1
ATOM 572 C C . SER A 1 70 ? -2.160 4.947 -1.608 1.00 96.94 70 SER A C 1
ATOM 574 O O . SER A 1 70 ? -3.375 4.802 -1.730 1.00 96.94 70 SER A O 1
ATOM 576 N N . GLN A 1 71 ? -1.388 5.337 -2.629 1.00 96.00 71 GLN A N 1
ATOM 577 C CA . GLN A 1 71 ? -1.896 5.575 -3.987 1.00 96.00 71 GLN A CA 1
ATOM 578 C C . GLN A 1 71 ? -2.683 4.367 -4.505 1.00 96.00 71 GLN A C 1
ATOM 580 O O . GLN A 1 71 ? -3.828 4.519 -4.940 1.00 96.00 71 GLN A O 1
ATOM 585 N N . TYR A 1 72 ? -2.107 3.170 -4.379 1.00 96.38 72 TYR A N 1
ATOM 586 C CA . TYR A 1 72 ? -2.765 1.934 -4.790 1.00 96.38 72 TYR A CA 1
ATOM 587 C C . TYR A 1 72 ? -4.051 1.680 -4.004 1.00 96.38 72 TYR A C 1
ATOM 589 O O . TYR A 1 72 ? -5.070 1.342 -4.603 1.00 96.38 72 TYR A O 1
ATOM 597 N N . ALA A 1 73 ? -4.039 1.881 -2.687 1.00 94.94 73 ALA A N 1
ATOM 598 C CA . ALA A 1 73 ? -5.216 1.653 -1.859 1.00 94.94 73 ALA A CA 1
ATOM 599 C C . ALA A 1 73 ? -6.402 2.534 -2.292 1.00 94.94 73 ALA A C 1
ATOM 601 O O . ALA A 1 73 ? -7.528 2.042 -2.329 1.00 94.94 73 ALA A O 1
ATOM 602 N N . TYR A 1 74 ? -6.148 3.798 -2.664 1.00 93.81 74 TYR A N 1
ATOM 603 C CA . TYR A 1 74 ? -7.190 4.744 -3.091 1.00 93.81 74 TYR A CA 1
ATOM 604 C C . TYR A 1 74 ? -7.597 4.641 -4.559 1.00 93.81 74 TYR A C 1
ATOM 606 O O . TYR A 1 74 ? -8.761 4.873 -4.878 1.00 93.81 74 TYR A O 1
ATOM 614 N N . THR A 1 75 ? -6.660 4.346 -5.457 1.00 91.31 75 THR A N 1
ATOM 615 C CA . THR A 1 75 ? -6.890 4.462 -6.910 1.00 91.31 75 THR A CA 1
ATOM 616 C C . THR A 1 75 ? -6.873 3.122 -7.640 1.00 91.31 75 THR A C 1
ATOM 618 O O . THR A 1 75 ? -7.269 3.047 -8.800 1.00 91.31 75 THR A O 1
ATOM 621 N N . GLY A 1 76 ? -6.409 2.060 -6.981 1.00 90.75 76 GLY A N 1
ATOM 622 C CA . GLY A 1 76 ? -6.131 0.768 -7.605 1.00 90.75 76 GLY A CA 1
ATOM 623 C C . GLY A 1 76 ? -4.829 0.730 -8.411 1.00 90.75 76 GLY A C 1
ATOM 624 O O . GLY A 1 76 ? -4.477 -0.335 -8.920 1.00 90.75 76 GLY A O 1
ATOM 625 N N . ASP A 1 77 ? -4.095 1.844 -8.505 1.00 93.94 77 ASP A N 1
ATOM 626 C CA . ASP A 1 77 ? -2.801 1.921 -9.178 1.00 93.94 77 ASP A CA 1
ATOM 627 C C . ASP A 1 77 ? -1.777 2.764 -8.393 1.00 93.94 77 ASP A C 1
ATOM 629 O O . ASP A 1 77 ? -2.101 3.450 -7.429 1.00 93.94 77 ASP A O 1
ATOM 633 N N . TYR A 1 78 ? -0.507 2.704 -8.782 1.00 94.50 78 TYR A N 1
ATOM 634 C CA . TYR A 1 78 ? 0.545 3.548 -8.223 1.00 94.50 78 TYR A CA 1
ATOM 635 C C . TYR A 1 78 ? 1.513 4.021 -9.307 1.00 94.50 78 TYR A C 1
ATOM 637 O O . TYR A 1 78 ? 1.756 3.345 -10.317 1.00 94.50 78 TYR A O 1
ATOM 645 N N . GLN A 1 79 ? 2.104 5.188 -9.072 1.00 88.38 79 GLN A N 1
ATOM 646 C CA . GLN A 1 79 ? 3.156 5.727 -9.929 1.00 88.38 79 GLN A CA 1
ATOM 647 C C . GLN A 1 79 ? 4.508 5.185 -9.472 1.00 88.38 79 GLN A C 1
ATOM 649 O O . GLN A 1 79 ? 4.698 4.966 -8.280 1.00 88.38 79 GLN A O 1
ATOM 654 N N . ALA A 1 80 ? 5.440 4.936 -10.396 1.00 81.56 80 ALA A N 1
ATOM 655 C CA . ALA A 1 80 ? 6.814 4.536 -10.074 1.00 81.56 80 ALA A CA 1
ATOM 656 C C . ALA A 1 80 ? 7.673 5.753 -9.677 1.00 81.56 80 ALA A C 1
ATOM 658 O O . ALA A 1 80 ? 7.189 6.887 -9.662 1.00 81.56 80 ALA A O 1
ATOM 659 N N . ALA A 1 81 ? 8.921 5.534 -9.254 1.00 80.00 81 ALA A N 1
ATOM 660 C CA . ALA A 1 81 ? 9.832 6.650 -8.995 1.00 80.00 81 ALA A CA 1
ATOM 661 C C . ALA A 1 81 ? 10.091 7.449 -10.286 1.00 80.00 81 ALA A C 1
ATOM 663 O O . ALA A 1 81 ? 10.131 6.844 -11.359 1.00 80.00 81 ALA A O 1
ATOM 664 N N . PRO A 1 82 ? 10.263 8.780 -10.210 1.00 75.88 82 PRO A N 1
ATOM 665 C CA . PRO A 1 82 ? 10.674 9.553 -11.373 1.00 75.88 82 PRO A CA 1
ATOM 666 C C . PRO A 1 82 ? 12.060 9.098 -11.850 1.00 75.88 82 PRO A C 1
ATOM 668 O O . PRO A 1 82 ? 12.888 8.645 -11.053 1.00 75.88 82 PRO A O 1
ATOM 671 N N . ARG A 1 83 ? 12.307 9.219 -13.159 1.00 68.38 83 ARG A N 1
ATOM 672 C CA . ARG A 1 83 ? 13.633 8.984 -13.743 1.00 68.38 83 ARG A CA 1
ATOM 673 C C . ARG A 1 83 ? 14.632 9.980 -13.160 1.00 68.38 83 ARG A C 1
ATOM 675 O O . ARG A 1 83 ? 14.313 11.159 -13.027 1.00 68.38 83 ARG A O 1
ATOM 682 N N . GLN A 1 84 ? 15.827 9.500 -12.833 1.00 65.88 84 GLN A N 1
ATOM 683 C CA . GLN A 1 84 ? 16.961 10.355 -12.501 1.00 65.88 84 GLN A CA 1
ATOM 684 C C . GLN A 1 84 ? 17.878 10.406 -13.723 1.00 65.88 84 GLN A C 1
ATOM 686 O O . GLN A 1 84 ? 18.431 9.377 -14.123 1.00 65.88 84 GLN A O 1
ATOM 691 N N . THR A 1 85 ? 18.014 11.588 -14.326 1.00 54.12 85 THR A N 1
ATOM 692 C CA . THR A 1 85 ? 19.079 11.856 -15.293 1.00 54.12 85 THR A CA 1
ATOM 693 C C . THR A 1 85 ? 20.383 11.989 -14.521 1.00 54.12 85 THR A C 1
ATOM 695 O O . THR A 1 85 ? 20.446 12.647 -13.478 1.00 54.12 85 THR A O 1
ATOM 698 N N . ARG A 1 86 ? 21.439 11.327 -14.990 1.00 55.81 86 ARG A N 1
ATOM 699 C CA . ARG A 1 86 ? 22.779 11.555 -14.451 1.00 55.81 86 ARG A CA 1
ATOM 700 C C . ARG A 1 86 ? 23.276 12.898 -14.972 1.00 55.81 86 ARG A C 1
ATOM 702 O O . ARG A 1 86 ? 23.884 12.951 -16.034 1.00 55.81 86 ARG A O 1
ATOM 709 N N . ASP A 1 87 ? 23.036 13.974 -14.233 1.00 40.22 87 ASP A N 1
ATOM 710 C CA . ASP A 1 87 ? 23.653 15.263 -14.544 1.00 40.22 87 ASP A CA 1
ATOM 711 C C . ASP A 1 87 ? 25.173 15.154 -14.327 1.00 40.22 87 ASP A C 1
ATOM 713 O O . ASP A 1 87 ? 25.690 15.262 -13.213 1.00 40.22 87 ASP A O 1
ATOM 717 N N . HIS A 1 88 ? 25.913 14.900 -15.405 1.00 47.84 88 HIS A N 1
ATOM 718 C CA . HIS A 1 88 ? 27.362 15.056 -15.440 1.00 47.84 88 HIS A CA 1
ATOM 719 C C . HIS A 1 88 ? 27.711 16.543 -15.601 1.00 47.84 88 HIS A C 1
ATOM 721 O O . HIS A 1 88 ? 28.088 16.988 -16.684 1.00 47.84 88 HIS A O 1
ATOM 727 N N . THR A 1 89 ? 27.628 17.324 -14.524 1.00 35.81 89 THR A N 1
ATOM 728 C CA . THR A 1 89 ? 28.226 18.670 -14.489 1.00 35.81 89 THR A CA 1
ATOM 729 C C . THR A 1 89 ? 29.641 18.584 -13.917 1.00 35.81 89 THR A C 1
ATOM 731 O O . THR A 1 89 ? 29.861 18.128 -12.796 1.00 35.81 89 THR A O 1
ATOM 734 N N . ALA A 1 90 ? 30.620 18.977 -14.732 1.00 38.25 90 ALA A N 1
ATOM 735 C CA . ALA A 1 90 ? 32.047 18.884 -14.456 1.00 38.25 90 ALA A CA 1
ATOM 736 C C . ALA A 1 90 ? 32.529 19.815 -13.320 1.00 38.25 90 ALA A C 1
ATOM 738 O O . ALA A 1 90 ? 32.249 21.008 -13.312 1.00 38.25 90 ALA A O 1
ATOM 739 N N . ILE A 1 91 ? 33.284 19.210 -12.398 1.00 39.22 91 ILE A N 1
ATOM 740 C CA . ILE A 1 91 ? 34.418 19.680 -11.578 1.00 39.22 91 ILE A CA 1
ATOM 741 C C . ILE A 1 91 ? 34.656 21.201 -11.476 1.00 39.22 91 ILE A C 1
ATOM 743 O O . ILE A 1 91 ? 35.138 21.841 -12.408 1.00 39.22 91 ILE A O 1
ATOM 747 N N . GLY A 1 92 ? 34.532 21.705 -10.246 1.00 32.34 92 GLY A N 1
ATOM 748 C CA . GLY A 1 92 ? 35.373 22.770 -9.697 1.00 32.34 92 GLY A CA 1
ATOM 749 C C . GLY A 1 92 ? 35.836 22.377 -8.289 1.00 32.34 92 GLY A C 1
ATOM 750 O O . GLY A 1 92 ? 35.112 22.589 -7.324 1.00 32.34 92 GLY A O 1
ATOM 751 N N . GLU A 1 93 ? 37.012 21.755 -8.181 1.00 30.86 93 GLU A N 1
ATOM 752 C CA . GLU A 1 93 ? 37.751 21.556 -6.919 1.00 30.86 93 GLU A CA 1
ATOM 753 C C . GLU A 1 93 ? 38.525 22.850 -6.561 1.00 30.86 93 GLU A C 1
ATOM 755 O O . GLU A 1 93 ? 38.879 23.598 -7.478 1.00 30.86 93 GLU A O 1
ATOM 760 N N . PRO A 1 94 ? 38.783 23.154 -5.267 1.00 33.69 94 PRO A N 1
ATOM 761 C CA . PRO A 1 94 ? 39.706 22.347 -4.461 1.00 33.69 94 PRO A CA 1
ATOM 762 C C . PRO A 1 94 ? 39.195 21.954 -3.055 1.00 33.69 94 PRO A C 1
ATOM 764 O O . PRO A 1 94 ? 38.759 22.796 -2.277 1.00 33.69 94 PRO A O 1
ATOM 767 N N . SER A 1 95 ? 39.271 20.644 -2.775 1.00 29.56 95 SER A N 1
ATOM 768 C CA . SER A 1 95 ? 39.910 19.920 -1.645 1.00 29.56 95 SER A CA 1
ATOM 769 C C . SER A 1 95 ? 40.271 20.648 -0.322 1.00 29.56 95 SER A C 1
ATOM 771 O O . SER A 1 95 ? 40.615 21.826 -0.353 1.00 29.56 95 SER A O 1
ATOM 773 N N . PRO A 1 96 ? 40.524 19.934 0.804 1.00 42.50 96 PRO A N 1
ATOM 774 C CA . PRO A 1 96 ? 39.843 18.772 1.392 1.00 42.50 96 PRO A CA 1
ATOM 775 C C . PRO A 1 96 ? 39.510 19.002 2.887 1.00 42.50 96 PRO A C 1
ATOM 777 O O . PRO A 1 96 ? 40.225 19.695 3.610 1.00 42.50 96 PRO A O 1
ATOM 780 N N . THR A 1 97 ? 38.509 18.306 3.430 1.00 27.75 97 THR A N 1
ATOM 781 C CA . THR A 1 97 ? 38.591 17.871 4.836 1.00 27.75 97 THR A CA 1
ATOM 782 C C . THR A 1 97 ? 37.906 16.524 5.007 1.00 27.75 97 THR A C 1
ATOM 784 O O . THR A 1 97 ? 36.791 16.288 4.551 1.00 27.75 97 THR A O 1
ATOM 787 N N . GLU A 1 98 ? 38.666 15.630 5.616 1.00 31.16 98 GLU A N 1
ATOM 788 C CA . GLU A 1 98 ? 38.441 14.209 5.795 1.00 31.16 98 GLU A CA 1
ATOM 789 C C . GLU A 1 98 ? 37.127 13.884 6.517 1.00 31.16 98 GLU A C 1
ATOM 791 O O . GLU A 1 98 ? 36.825 14.423 7.580 1.00 31.16 98 GLU A O 1
ATOM 796 N N . SER A 1 99 ? 36.389 12.898 6.007 1.00 27.45 99 SER A N 1
ATOM 797 C CA . SER A 1 99 ? 35.590 12.034 6.875 1.00 27.45 99 SER A CA 1
ATOM 798 C C . SER A 1 99 ? 35.651 10.596 6.363 1.00 27.45 99 SER A C 1
ATOM 800 O O . SER A 1 99 ? 35.204 10.246 5.273 1.00 27.45 99 SER A O 1
ATOM 802 N N . ASN A 1 100 ? 36.313 9.772 7.169 1.00 29.11 100 ASN A N 1
ATOM 803 C CA . ASN A 1 100 ? 36.485 8.343 6.984 1.00 29.11 100 ASN A CA 1
ATOM 804 C C . ASN A 1 100 ? 35.130 7.622 6.973 1.00 29.11 100 ASN A C 1
ATOM 806 O O . ASN A 1 100 ? 34.493 7.498 8.018 1.00 29.11 100 ASN A O 1
ATOM 810 N N . PHE A 1 101 ? 34.764 7.026 5.839 1.00 28.97 101 PHE A N 1
ATOM 811 C CA . PHE A 1 101 ? 33.883 5.859 5.817 1.00 28.97 101 PHE A CA 1
ATOM 812 C C . PHE A 1 101 ? 34.695 4.634 5.372 1.00 28.97 101 PHE A C 1
ATOM 814 O O . PHE A 1 101 ? 35.182 4.594 4.239 1.00 28.97 101 PHE A O 1
ATOM 821 N N . PRO A 1 102 ? 34.897 3.630 6.248 1.00 26.31 102 PRO A N 1
ATOM 822 C CA . PRO A 1 102 ? 35.690 2.466 5.905 1.00 26.31 102 PRO A CA 1
ATOM 823 C C . PRO A 1 102 ? 34.966 1.603 4.871 1.00 26.31 102 PRO A C 1
ATOM 825 O O . PRO A 1 102 ? 33.860 1.115 5.096 1.00 26.31 102 PRO A O 1
ATOM 828 N N . SER A 1 103 ? 35.656 1.353 3.759 1.00 30.55 103 SER A N 1
ATOM 829 C CA . SER A 1 103 ? 35.327 0.309 2.792 1.00 30.55 103 SER A CA 1
ATOM 830 C C . SER A 1 103 ? 35.310 -1.058 3.478 1.00 30.55 103 SER A C 1
ATOM 832 O O . SER A 1 103 ? 36.362 -1.650 3.734 1.00 30.55 103 SER A O 1
ATOM 834 N N . GLN A 1 104 ? 34.125 -1.594 3.766 1.00 32.53 104 GLN A N 1
ATOM 835 C CA . GLN A 1 104 ? 33.997 -2.984 4.191 1.00 32.53 104 GLN A CA 1
ATOM 836 C C . GLN A 1 104 ? 33.872 -3.893 2.969 1.00 32.53 104 GLN A C 1
ATOM 838 O O . GLN A 1 104 ? 32.840 -3.989 2.310 1.00 32.53 104 GLN A O 1
ATOM 843 N N . LYS A 1 105 ? 34.985 -4.578 2.689 1.00 27.42 105 LYS A N 1
ATOM 844 C CA . LYS A 1 105 ? 35.062 -5.776 1.850 1.00 27.42 105 LYS A CA 1
ATOM 845 C C . LYS A 1 105 ? 33.936 -6.739 2.237 1.00 27.42 105 LYS A C 1
ATOM 847 O O . LYS A 1 105 ? 33.886 -7.190 3.379 1.00 27.42 105 LYS A O 1
ATOM 852 N N . ILE A 1 106 ? 33.101 -7.113 1.270 1.00 29.61 106 ILE A N 1
ATOM 853 C CA . ILE A 1 106 ? 32.162 -8.232 1.397 1.00 29.61 106 ILE A CA 1
ATOM 854 C C . ILE A 1 106 ? 32.996 -9.507 1.584 1.00 29.61 106 ILE A C 1
ATOM 856 O O . ILE A 1 106 ? 33.511 -10.096 0.631 1.00 29.61 106 ILE A O 1
ATOM 860 N N . THR A 1 107 ? 33.184 -9.919 2.834 1.00 24.59 107 THR A N 1
ATOM 861 C CA . THR A 1 107 ? 33.807 -11.190 3.185 1.00 24.59 107 THR A CA 1
ATOM 862 C C . THR A 1 107 ? 32.754 -12.294 3.141 1.00 24.59 107 THR A C 1
ATOM 864 O O . THR A 1 107 ? 31.804 -12.345 3.912 1.00 24.59 107 THR A O 1
ATOM 867 N N . ARG A 1 108 ? 32.953 -13.194 2.178 1.00 31.08 108 ARG A N 1
ATOM 868 C CA . ARG A 1 108 ? 32.415 -14.555 2.041 1.00 31.08 108 ARG A CA 1
ATOM 869 C C . ARG A 1 108 ? 31.863 -15.157 3.351 1.00 31.08 108 ARG A C 1
ATOM 871 O O . ARG A 1 108 ? 32.609 -15.763 4.121 1.00 31.08 108 ARG A O 1
ATOM 878 N N . ILE A 1 109 ? 30.547 -15.076 3.558 1.00 34.19 109 ILE A N 1
ATOM 879 C CA . ILE A 1 109 ? 29.860 -15.786 4.647 1.00 34.19 109 ILE A CA 1
ATOM 880 C C . ILE A 1 109 ? 29.733 -17.267 4.268 1.00 34.19 109 ILE A C 1
ATOM 882 O O . ILE A 1 109 ? 29.155 -17.638 3.244 1.00 34.19 109 ILE A O 1
ATOM 886 N N . LYS A 1 110 ? 30.330 -18.129 5.096 1.00 31.61 110 LYS A N 1
ATOM 887 C CA . LYS A 1 110 ? 30.258 -19.590 4.988 1.00 31.61 110 LYS A CA 1
ATOM 888 C C . LYS A 1 110 ? 28.835 -20.070 5.300 1.00 31.61 110 LYS A C 1
ATOM 890 O O . LYS A 1 110 ? 28.261 -19.713 6.322 1.00 31.61 110 LYS A O 1
ATOM 895 N N . LYS A 1 111 ? 28.304 -20.926 4.421 1.00 32.78 111 LYS A N 1
ATOM 896 C CA . LYS A 1 111 ? 27.006 -21.608 4.540 1.00 32.78 111 LYS A CA 1
ATOM 897 C C . LYS A 1 111 ? 26.895 -22.389 5.860 1.00 32.78 111 LYS A C 1
ATOM 899 O O . LYS A 1 111 ? 27.722 -23.261 6.121 1.00 32.78 111 LYS A O 1
ATOM 904 N N . LYS A 1 112 ? 25.812 -22.171 6.611 1.00 29.72 112 LYS A N 1
ATOM 905 C CA . LYS A 1 112 ? 25.235 -23.155 7.542 1.00 29.72 112 LYS A CA 1
ATOM 906 C C . LYS A 1 112 ? 23.751 -23.323 7.214 1.00 29.72 112 LYS A C 1
ATOM 908 O O . LYS A 1 112 ? 23.025 -22.342 7.120 1.00 29.72 112 LYS A O 1
ATOM 913 N N . LYS A 1 113 ? 23.337 -24.574 6.996 1.00 33.06 113 LYS A N 1
ATOM 914 C CA . LYS A 1 113 ? 21.940 -24.985 6.802 1.00 33.06 113 LYS A CA 1
ATOM 915 C C . LYS A 1 113 ? 21.198 -24.955 8.146 1.00 33.06 113 LYS A C 1
ATOM 917 O O . LYS A 1 113 ? 21.769 -25.437 9.124 1.00 33.06 113 LYS A O 1
ATOM 922 N N . PRO A 1 114 ? 19.913 -24.584 8.167 1.00 30.44 114 PRO A N 1
ATOM 923 C CA . PRO A 1 114 ? 18.931 -25.225 9.020 1.00 30.44 114 PRO A CA 1
ATOM 924 C C . PRO A 1 114 ? 18.083 -26.191 8.183 1.00 30.44 114 PRO A C 1
ATOM 926 O O . PRO A 1 114 ? 17.674 -25.902 7.061 1.00 30.44 114 PRO A O 1
ATOM 929 N N . SER A 1 115 ? 17.890 -27.376 8.744 1.00 31.77 115 SER A N 1
ATOM 930 C CA . SER A 1 115 ? 17.084 -28.478 8.232 1.00 31.77 115 SER A CA 1
ATOM 931 C C . SER A 1 115 ? 15.695 -28.409 8.860 1.00 31.77 115 SER A C 1
ATOM 933 O O . SER A 1 115 ? 15.627 -28.378 10.082 1.00 31.77 115 SER A O 1
ATOM 935 N N . MET A 1 116 ? 14.632 -28.440 8.051 1.00 31.64 116 MET A N 1
ATOM 936 C CA . MET A 1 116 ? 13.429 -29.275 8.231 1.00 31.64 116 MET A CA 1
ATOM 937 C C . MET A 1 116 ? 12.359 -28.854 7.216 1.00 31.64 116 MET A C 1
ATOM 939 O O . MET A 1 116 ? 11.819 -27.764 7.322 1.00 31.64 116 MET A O 1
ATOM 943 N N . PHE A 1 117 ? 12.131 -29.705 6.215 1.00 31.38 117 PHE A N 1
ATOM 944 C CA . PHE A 1 117 ? 10.866 -30.194 5.633 1.00 31.38 117 PHE A CA 1
ATOM 945 C C . PHE A 1 117 ? 11.201 -30.835 4.264 1.00 31.38 117 PHE A C 1
ATOM 947 O O . PHE A 1 117 ? 12.181 -30.453 3.630 1.00 31.38 117 PHE A O 1
ATOM 954 N N . GLY A 1 118 ? 10.496 -31.922 3.932 1.00 32.41 118 GLY A N 1
ATOM 955 C CA . GLY A 1 118 ? 10.923 -33.036 3.065 1.00 32.41 118 GLY A CA 1
ATOM 956 C C . GLY A 1 118 ? 11.094 -32.763 1.560 1.00 32.41 118 GLY A C 1
ATOM 957 O O . GLY A 1 118 ? 10.972 -31.625 1.116 1.00 32.41 118 GLY A O 1
ATOM 958 N N . PRO A 1 119 ? 11.432 -33.809 0.778 1.00 37.16 119 PRO A N 1
ATOM 959 C CA . PRO A 1 119 ? 11.989 -33.672 -0.556 1.00 37.16 119 PRO A CA 1
ATOM 960 C C . PRO A 1 119 ? 10.877 -33.589 -1.602 1.00 37.16 119 PRO A C 1
ATOM 962 O O . PRO A 1 119 ? 10.186 -34.570 -1.848 1.00 37.16 119 PRO A O 1
ATOM 965 N N . GLU A 1 120 ? 10.756 -32.444 -2.262 1.00 35.59 120 GLU A N 1
ATOM 966 C CA . GLU A 1 120 ? 10.230 -32.408 -3.624 1.00 35.59 120 GLU A CA 1
ATOM 967 C C . GLU A 1 120 ? 11.279 -31.757 -4.523 1.00 35.59 120 GLU A C 1
ATOM 969 O O . GLU A 1 120 ? 11.885 -30.734 -4.188 1.00 35.59 120 GLU A O 1
ATOM 974 N N . ASP A 1 121 ? 11.564 -32.456 -5.616 1.00 42.12 121 ASP A N 1
ATOM 975 C CA . ASP A 1 121 ? 12.695 -32.278 -6.513 1.00 42.12 121 ASP A CA 1
ATOM 976 C C . ASP A 1 121 ? 12.830 -30.847 -7.046 1.00 42.12 121 ASP A C 1
ATOM 978 O O . ASP A 1 121 ? 12.179 -30.439 -8.006 1.00 42.12 121 ASP A O 1
ATOM 982 N N . LEU A 1 122 ? 13.773 -30.090 -6.484 1.00 40.31 122 LEU A N 1
ATOM 983 C CA . LEU A 1 122 ? 14.281 -28.874 -7.111 1.00 40.31 122 LEU A CA 1
ATOM 984 C C . LEU A 1 122 ? 15.476 -29.234 -7.991 1.00 40.31 122 LEU A C 1
ATOM 986 O O . LEU A 1 122 ? 16.638 -29.037 -7.625 1.00 40.31 122 LEU A O 1
ATOM 990 N N . THR A 1 123 ? 15.192 -29.757 -9.183 1.00 43.00 123 THR A N 1
ATOM 991 C CA . THR A 1 123 ? 16.173 -29.712 -10.271 1.00 43.00 123 THR A CA 1
ATOM 992 C C . THR A 1 123 ? 16.503 -28.246 -10.580 1.00 43.00 123 THR A C 1
ATOM 994 O O . THR A 1 123 ? 15.578 -27.430 -10.614 1.00 43.00 123 THR A O 1
ATOM 997 N N . PRO A 1 124 ? 17.773 -27.873 -10.833 1.00 42.50 124 PRO A N 1
ATOM 998 C CA . PRO A 1 124 ? 18.134 -26.504 -11.191 1.00 42.50 124 PRO A CA 1
ATOM 999 C C . PRO A 1 124 ? 17.477 -26.130 -12.526 1.00 42.50 124 PRO A C 1
ATOM 1001 O O . PRO A 1 124 ? 17.954 -26.521 -13.593 1.00 42.50 124 PRO A O 1
ATOM 1004 N N . LEU A 1 125 ? 16.353 -25.414 -12.478 1.00 48.75 125 LEU A N 1
ATOM 1005 C CA . LEU A 1 125 ? 15.675 -24.949 -13.682 1.00 48.75 125 LEU A CA 1
ATOM 1006 C C . LEU A 1 125 ? 16.519 -23.835 -14.310 1.00 48.75 125 LEU A C 1
ATOM 1008 O O . LEU A 1 125 ? 16.842 -22.843 -13.658 1.00 48.75 125 LEU A O 1
ATOM 1012 N N . LYS A 1 126 ? 16.908 -24.021 -15.574 1.00 61.28 126 LYS A N 1
ATOM 1013 C CA . LYS A 1 126 ? 17.664 -23.027 -16.345 1.00 61.28 126 LYS A CA 1
ATOM 1014 C C . LYS A 1 126 ? 16.838 -21.741 -16.464 1.00 61.28 126 LYS A C 1
ATOM 1016 O O . LYS A 1 126 ? 15.647 -21.807 -16.754 1.00 61.28 126 LYS A O 1
ATOM 1021 N N . ASP A 1 127 ? 17.492 -20.582 -16.354 1.00 58.47 127 ASP A N 1
ATOM 1022 C CA . ASP A 1 127 ? 16.888 -19.232 -16.403 1.00 58.47 127 ASP A CA 1
ATOM 1023 C C . ASP A 1 127 ? 15.869 -19.008 -17.540 1.00 58.47 127 ASP A C 1
ATOM 1025 O O . ASP A 1 127 ? 14.933 -18.217 -17.413 1.00 58.47 127 ASP A O 1
ATOM 1029 N N . LYS A 1 128 ? 16.015 -19.728 -18.660 1.00 54.91 128 LYS A N 1
ATOM 1030 C CA . LYS A 1 128 ? 15.106 -19.644 -19.813 1.00 54.91 128 LYS A CA 1
ATOM 1031 C C . LYS A 1 128 ? 13.690 -20.157 -19.513 1.00 54.91 128 LYS A C 1
ATOM 1033 O O . LYS A 1 128 ? 12.734 -19.589 -20.044 1.00 54.91 128 LYS A O 1
ATOM 1038 N N . ASP A 1 129 ? 13.543 -21.160 -18.649 1.00 68.00 129 ASP A N 1
ATOM 1039 C CA . ASP A 1 129 ? 12.238 -21.747 -18.314 1.00 68.00 129 ASP A CA 1
ATOM 1040 C C . ASP A 1 129 ? 11.461 -20.875 -17.325 1.00 68.00 129 ASP A C 1
ATOM 1042 O O . ASP A 1 129 ? 10.242 -20.743 -17.439 1.00 68.00 129 ASP A O 1
ATOM 1046 N N . LEU A 1 130 ? 12.166 -20.197 -16.414 1.00 66.44 130 LEU A N 1
ATOM 1047 C CA . LEU A 1 130 ? 11.562 -19.238 -15.487 1.00 66.44 130 LEU A CA 1
ATOM 1048 C C . LEU A 1 130 ? 11.002 -18.028 -16.234 1.00 66.44 130 LEU A C 1
ATOM 1050 O O . LEU A 1 130 ? 9.884 -17.601 -15.960 1.00 66.44 130 LEU A O 1
ATOM 1054 N N . TRP A 1 131 ? 11.728 -17.518 -17.234 1.00 56.75 131 TRP A N 1
ATOM 1055 C CA . TRP A 1 131 ? 11.248 -16.407 -18.058 1.00 56.75 131 TRP A CA 1
ATOM 1056 C C . TRP A 1 131 ? 10.025 -16.784 -18.907 1.00 56.75 131 TRP A C 1
ATOM 1058 O O . TRP A 1 131 ? 9.114 -15.975 -19.095 1.00 56.75 131 TRP A O 1
ATOM 1068 N N . ALA A 1 132 ? 9.968 -18.018 -19.414 1.00 70.75 132 ALA A N 1
ATOM 1069 C CA . ALA A 1 132 ? 8.807 -18.516 -20.148 1.00 70.75 132 ALA A CA 1
ATOM 1070 C C . ALA A 1 132 ? 7.584 -18.707 -19.235 1.00 70.75 132 ALA A C 1
ATOM 1072 O O . ALA A 1 132 ? 6.485 -18.272 -19.587 1.00 70.75 132 ALA A O 1
ATOM 1073 N N . GLN A 1 133 ? 7.773 -19.291 -18.047 1.00 66.69 133 GLN A N 1
ATOM 1074 C CA . GLN A 1 133 ? 6.717 -19.415 -17.037 1.00 66.69 133 GLN A CA 1
ATOM 1075 C C . GLN A 1 133 ? 6.216 -18.045 -16.576 1.00 66.69 133 GLN A C 1
ATOM 1077 O O . GLN A 1 133 ? 5.010 -17.827 -16.490 1.00 66.69 133 GLN A O 1
ATOM 1082 N N . PHE A 1 134 ? 7.127 -17.098 -16.367 1.00 58.53 134 PHE A N 1
ATOM 1083 C CA . PHE A 1 134 ? 6.798 -15.727 -16.002 1.00 58.53 134 PHE A CA 1
ATOM 1084 C C . PHE A 1 134 ? 5.914 -15.045 -17.058 1.00 58.53 134 PHE A C 1
ATOM 1086 O O . PHE A 1 134 ? 4.841 -14.542 -16.727 1.00 58.53 134 PHE A O 1
ATOM 1093 N N . LYS A 1 135 ? 6.289 -15.128 -18.345 1.00 66.88 135 LYS A N 1
ATOM 1094 C CA . LYS A 1 135 ? 5.472 -14.602 -19.457 1.00 66.88 135 LYS A CA 1
ATOM 1095 C C . LYS A 1 135 ? 4.099 -15.273 -19.573 1.00 66.88 135 LYS A C 1
ATOM 1097 O O . LYS A 1 135 ? 3.146 -14.627 -19.994 1.00 66.88 135 LYS A O 1
ATOM 1102 N N . LYS A 1 136 ? 3.982 -16.551 -19.196 1.00 72.00 136 LYS A N 1
ATOM 1103 C CA . LYS A 1 136 ? 2.705 -17.285 -19.186 1.00 72.00 136 LYS A CA 1
ATOM 1104 C C . LYS A 1 136 ? 1.767 -16.806 -18.071 1.00 72.00 136 LYS A C 1
ATOM 1106 O O . LYS A 1 136 ? 0.556 -16.795 -18.268 1.00 72.00 136 LYS A O 1
ATOM 1111 N N . LEU A 1 137 ? 2.314 -16.436 -16.913 1.00 59.50 137 LEU A N 1
ATOM 1112 C CA . LEU A 1 137 ? 1.536 -15.985 -15.754 1.00 59.50 137 LEU A CA 1
ATOM 1113 C C . LEU A 1 137 ? 1.021 -14.548 -15.901 1.00 59.50 137 LEU A C 1
ATOM 1115 O O . LEU A 1 137 ? -0.011 -14.209 -15.322 1.00 59.50 137 LEU A O 1
ATOM 1119 N N . TYR A 1 138 ? 1.710 -13.725 -16.692 1.00 53.41 138 TYR A N 1
ATOM 1120 C CA . TYR A 1 138 ? 1.382 -12.315 -16.894 1.00 53.41 138 TYR A CA 1
ATOM 1121 C C . TYR A 1 138 ? 1.379 -11.963 -18.392 1.00 53.41 138 TYR A C 1
ATOM 1123 O O . TYR A 1 138 ? 2.337 -11.364 -18.891 1.00 53.41 138 TYR A O 1
ATOM 1131 N N . PRO A 1 139 ? 0.323 -12.356 -19.131 1.00 56.41 139 PRO A N 1
ATOM 1132 C CA . PRO A 1 139 ? 0.152 -11.952 -20.521 1.00 56.41 139 PRO A CA 1
ATOM 1133 C C . PRO A 1 139 ? -0.025 -10.431 -20.619 1.00 56.41 139 PRO A C 1
ATOM 1135 O O . PRO A 1 139 ? -0.646 -9.806 -19.757 1.00 56.41 139 PRO A O 1
ATOM 1138 N N . ASP A 1 140 ? 0.569 -9.851 -21.659 1.00 51.50 140 ASP A N 1
ATOM 1139 C CA . ASP A 1 140 ? 0.701 -8.408 -21.848 1.00 51.50 140 ASP A CA 1
ATOM 1140 C C . ASP A 1 140 ? -0.681 -7.752 -21.996 1.00 51.50 140 ASP A C 1
ATOM 1142 O O . ASP A 1 140 ? -1.371 -7.928 -23.000 1.00 51.50 140 ASP A O 1
ATOM 1146 N N . ALA A 1 141 ? -1.120 -7.042 -20.959 1.00 44.59 141 ALA A N 1
ATOM 1147 C CA . ALA A 1 141 ? -2.313 -6.214 -21.016 1.00 44.59 141 ALA A CA 1
ATOM 1148 C C . ALA A 1 141 ? -1.863 -4.812 -21.421 1.00 44.59 141 ALA A C 1
ATOM 1150 O O . ALA A 1 141 ? -1.242 -4.100 -20.628 1.00 44.59 141 ALA A O 1
ATOM 1151 N N . ALA A 1 142 ? -2.150 -4.460 -22.673 1.00 50.47 142 ALA A N 1
ATOM 1152 C CA . ALA A 1 142 ? -1.913 -3.140 -23.225 1.00 50.47 142 ALA A CA 1
ATOM 1153 C C . ALA A 1 142 ? -2.502 -2.069 -22.297 1.00 50.47 142 ALA A C 1
ATOM 1155 O O . ALA A 1 142 ? -3.704 -2.050 -22.021 1.00 50.47 142 ALA A O 1
ATOM 1156 N N . THR A 1 143 ? -1.652 -1.181 -21.794 1.00 39.69 143 THR A N 1
ATOM 1157 C CA . THR A 1 143 ? -2.090 0.132 -21.329 1.00 39.69 143 THR A CA 1
ATOM 1158 C C . THR A 1 143 ? -0.985 1.138 -21.592 1.00 39.69 143 THR A C 1
ATOM 1160 O O . THR A 1 143 ? 0.167 0.963 -21.183 1.00 39.69 143 THR A O 1
ATOM 1163 N N . ASP A 1 144 ? -1.382 2.166 -22.325 1.00 55.03 144 ASP A N 1
ATOM 1164 C CA . ASP A 1 144 ? -0.622 3.343 -22.686 1.00 55.03 144 ASP A CA 1
ATOM 1165 C C . ASP A 1 144 ? -0.348 4.192 -21.444 1.00 55.03 144 ASP A C 1
ATOM 1167 O O . ASP A 1 144 ? -1.280 4.617 -20.771 1.00 55.03 144 ASP A O 1
ATOM 1171 N N . GLN A 1 145 ? 0.929 4.449 -21.161 1.00 42.31 145 GLN A N 1
ATOM 1172 C CA . GLN A 1 145 ? 1.403 5.754 -20.701 1.00 42.31 145 GLN A CA 1
ATOM 1173 C C . GLN A 1 145 ? 2.845 5.956 -21.189 1.00 42.31 145 GLN A C 1
ATOM 1175 O O . GLN A 1 145 ? 3.757 5.172 -20.903 1.00 42.31 145 GLN A O 1
ATOM 1180 N N . GLU A 1 146 ? 2.935 6.970 -22.049 1.00 39.16 146 GLU A N 1
ATOM 1181 C CA . GLU A 1 146 ? 4.049 7.815 -22.487 1.00 39.16 146 GLU A CA 1
ATOM 1182 C C . GLU A 1 146 ? 5.453 7.209 -22.429 1.00 39.16 146 GLU A C 1
ATOM 1184 O O . GLU A 1 146 ? 6.212 7.278 -21.463 1.00 39.16 146 GLU A O 1
ATOM 1189 N N . ALA A 1 147 ? 5.799 6.625 -23.573 1.00 46.00 147 ALA A N 1
ATOM 1190 C CA . ALA A 1 147 ? 7.161 6.386 -23.991 1.00 46.00 147 ALA A CA 1
ATOM 1191 C C . ALA A 1 147 ? 7.822 7.720 -24.359 1.00 46.00 147 ALA A C 1
ATOM 1193 O O . ALA A 1 147 ? 7.763 8.150 -25.507 1.00 46.00 147 ALA A O 1
ATOM 1194 N N . GLU A 1 148 ? 8.499 8.344 -23.406 1.00 43.50 148 GLU A N 1
ATOM 1195 C CA . GLU A 1 148 ? 9.564 9.278 -23.754 1.00 43.50 148 GLU A CA 1
ATOM 1196 C C . GLU A 1 148 ? 10.894 8.528 -23.752 1.00 43.50 148 GLU A C 1
ATOM 1198 O O . GLU A 1 148 ? 11.282 7.908 -22.763 1.00 43.50 148 GLU A O 1
ATOM 1203 N N . THR A 1 149 ? 11.514 8.535 -24.926 1.00 48.50 149 THR A N 1
ATOM 1204 C CA . THR A 1 149 ? 12.877 8.158 -25.302 1.00 48.50 149 THR A CA 1
ATOM 1205 C C . THR A 1 149 ? 13.824 7.949 -24.117 1.00 48.50 149 THR A C 1
ATOM 1207 O O . THR A 1 149 ? 14.218 8.904 -23.462 1.00 48.50 149 THR A O 1
ATOM 1210 N N . ASN A 1 150 ? 14.215 6.700 -23.856 1.00 51.84 150 ASN A N 1
ATOM 1211 C CA . ASN A 1 150 ? 15.223 6.404 -22.839 1.00 51.84 150 ASN A CA 1
ATOM 1212 C C . ASN A 1 150 ? 16.592 6.821 -23.383 1.00 51.84 150 ASN A C 1
ATOM 1214 O O . ASN A 1 150 ? 17.099 6.219 -24.339 1.00 51.84 150 ASN A O 1
ATOM 1218 N N . ALA A 1 151 ? 17.165 7.871 -22.805 1.00 56.56 151 ALA A N 1
ATOM 1219 C CA . ALA A 1 151 ? 18.543 8.237 -23.077 1.00 56.56 151 ALA A CA 1
ATOM 1220 C C . ALA A 1 151 ? 19.466 7.173 -22.449 1.00 56.56 151 ALA A C 1
ATOM 1222 O O . ALA A 1 151 ? 19.135 6.608 -21.405 1.00 56.56 151 ALA A O 1
ATOM 1223 N N . PRO A 1 152 ? 20.641 6.883 -23.036 1.00 54.88 152 PRO A N 1
ATOM 1224 C CA . PRO A 1 152 ? 21.608 5.935 -22.467 1.00 54.88 152 PRO A CA 1
ATOM 1225 C C . PRO A 1 152 ? 22.170 6.355 -21.090 1.00 54.88 152 PRO A C 1
ATOM 1227 O O . PRO A 1 152 ? 22.938 5.605 -20.492 1.00 54.88 152 PRO A O 1
ATOM 1230 N N . GLU A 1 153 ? 21.789 7.532 -20.591 1.00 55.91 153 GLU A N 1
ATOM 1231 C CA . GLU A 1 153 ? 22.238 8.143 -19.336 1.00 55.91 153 GLU A CA 1
ATOM 1232 C C . GLU A 1 153 ? 21.217 8.011 -18.188 1.00 55.91 153 GLU A C 1
ATOM 1234 O O . GLU A 1 153 ? 21.516 8.400 -17.057 1.00 55.91 153 GLU A O 1
ATOM 1239 N N . ASP A 1 154 ? 20.035 7.441 -18.451 1.00 62.66 154 ASP A N 1
ATOM 1240 C CA . ASP A 1 154 ? 18.967 7.300 -17.457 1.00 62.66 154 ASP A CA 1
ATOM 1241 C C . ASP A 1 154 ? 19.284 6.198 -16.429 1.00 62.66 154 ASP A C 1
ATOM 1243 O O . ASP A 1 154 ? 19.490 5.026 -16.772 1.00 62.66 154 ASP A O 1
ATOM 1247 N N . ASP A 1 155 ? 19.268 6.548 -15.138 1.00 71.94 155 ASP A N 1
ATOM 1248 C CA . ASP A 1 155 ? 19.395 5.571 -14.056 1.00 71.94 155 ASP A CA 1
ATOM 1249 C C . ASP A 1 155 ? 18.032 4.948 -13.710 1.00 71.94 155 ASP A C 1
ATOM 1251 O O . ASP A 1 155 ? 17.241 5.468 -12.919 1.00 71.94 155 ASP A O 1
ATOM 1255 N N . PHE A 1 156 ? 17.753 3.783 -14.295 1.00 75.69 156 PHE A N 1
ATOM 1256 C CA . PHE A 1 156 ? 16.531 3.016 -14.023 1.00 75.69 156 PHE A CA 1
ATOM 1257 C C . PHE A 1 156 ? 16.563 2.261 -12.686 1.00 75.69 156 PHE A C 1
ATOM 1259 O O . PHE A 1 156 ? 15.541 1.694 -12.284 1.00 75.69 156 PHE A O 1
ATOM 1266 N N . SER A 1 157 ? 17.696 2.246 -11.973 1.00 81.94 157 SER A N 1
ATOM 1267 C CA . SER A 1 157 ? 17.856 1.490 -10.721 1.00 81.94 157 SER A CA 1
ATOM 1268 C C . SER A 1 157 ? 16.799 1.878 -9.689 1.00 81.94 157 SER A C 1
ATOM 1270 O O . SER A 1 157 ? 16.219 1.011 -9.033 1.00 81.94 157 SER A O 1
ATOM 1272 N N . VAL A 1 158 ? 16.487 3.173 -9.596 1.00 83.69 158 VAL A N 1
ATOM 1273 C CA . VAL A 1 158 ? 15.498 3.715 -8.652 1.00 83.69 158 VAL A CA 1
ATOM 1274 C C . VAL A 1 158 ? 14.079 3.250 -8.997 1.00 83.69 158 VAL A C 1
ATOM 1276 O O . VAL A 1 158 ? 13.301 2.900 -8.108 1.00 83.69 158 VAL A O 1
ATOM 1279 N N . ILE A 1 159 ? 13.752 3.163 -10.288 1.00 86.88 159 ILE A N 1
ATOM 1280 C CA . ILE A 1 159 ? 12.455 2.674 -10.769 1.00 86.88 159 ILE A CA 1
ATOM 1281 C C . ILE A 1 159 ? 12.300 1.190 -10.429 1.00 86.88 159 ILE A C 1
ATOM 1283 O O . ILE A 1 159 ? 11.309 0.803 -9.803 1.00 86.88 159 ILE A O 1
ATOM 1287 N N . PHE A 1 160 ? 13.290 0.364 -10.774 1.00 89.06 160 PHE A N 1
ATOM 1288 C CA . PHE A 1 160 ? 13.269 -1.067 -10.460 1.00 89.06 160 PHE A CA 1
ATOM 1289 C C . PHE A 1 160 ? 13.155 -1.316 -8.957 1.00 89.06 160 PHE A C 1
ATOM 1291 O O . PHE A 1 160 ? 12.347 -2.140 -8.518 1.00 89.06 160 PHE A O 1
ATOM 1298 N N . LEU A 1 161 ? 13.917 -0.562 -8.164 1.00 90.44 161 LEU A N 1
ATOM 1299 C CA . LEU A 1 161 ? 13.896 -0.670 -6.715 1.00 90.44 161 LEU A CA 1
ATOM 1300 C C . LEU A 1 161 ? 12.537 -0.261 -6.135 1.00 90.44 161 LEU A C 1
ATOM 1302 O O . LEU A 1 161 ? 12.071 -0.912 -5.202 1.00 90.44 161 LEU A O 1
ATOM 1306 N N . SER A 1 162 ? 11.867 0.742 -6.714 1.00 91.12 162 SER A N 1
ATOM 1307 C CA . SER A 1 162 ? 10.524 1.148 -6.283 1.00 91.12 162 SER A CA 1
ATOM 1308 C C . SER A 1 162 ? 9.494 0.019 -6.436 1.00 91.12 162 SER A C 1
ATOM 1310 O O . SER A 1 162 ? 8.743 -0.261 -5.501 1.00 91.12 162 SER A O 1
ATOM 1312 N N . HIS A 1 163 ? 9.522 -0.709 -7.559 1.00 92.81 163 HIS A N 1
ATOM 1313 C CA . HIS A 1 163 ? 8.658 -1.872 -7.779 1.00 92.81 163 HIS A CA 1
ATOM 1314 C C . HIS A 1 163 ? 9.031 -3.051 -6.879 1.00 92.81 163 HIS A C 1
ATOM 1316 O O . HIS A 1 163 ? 8.146 -3.706 -6.330 1.00 92.81 163 HIS A O 1
ATOM 1322 N N . ALA A 1 164 ? 10.329 -3.316 -6.706 1.00 94.38 164 ALA A N 1
ATOM 1323 C CA . ALA A 1 164 ? 10.811 -4.414 -5.874 1.00 94.38 164 ALA A CA 1
ATOM 1324 C C . ALA A 1 164 ? 10.445 -4.216 -4.396 1.00 94.38 164 ALA A C 1
ATOM 1326 O O . ALA A 1 164 ? 9.924 -5.136 -3.766 1.00 94.38 164 ALA A O 1
ATOM 1327 N N . ARG A 1 165 ? 10.651 -3.011 -3.851 1.00 95.25 165 ARG A N 1
ATOM 1328 C CA . ARG A 1 165 ? 10.289 -2.682 -2.463 1.00 95.25 165 ARG A CA 1
ATOM 1329 C C . ARG A 1 165 ? 8.788 -2.802 -2.230 1.00 95.25 165 ARG A C 1
ATOM 1331 O O . ARG A 1 165 ? 8.373 -3.467 -1.282 1.00 95.25 165 ARG A O 1
ATOM 1338 N N . LEU A 1 166 ? 7.972 -2.259 -3.136 1.00 96.75 166 LEU A N 1
ATOM 1339 C CA . LEU A 1 166 ? 6.518 -2.376 -3.030 1.00 96.75 166 LEU A CA 1
ATOM 1340 C C . LEU A 1 166 ? 6.035 -3.825 -3.194 1.00 96.75 166 LEU A C 1
ATOM 1342 O O . LEU A 1 166 ? 5.082 -4.233 -2.536 1.00 96.75 166 LEU A O 1
ATOM 1346 N N . TYR A 1 167 ? 6.701 -4.630 -4.027 1.00 97.25 167 TYR A N 1
ATOM 1347 C CA . TYR A 1 167 ? 6.418 -6.061 -4.150 1.00 97.25 167 TYR A CA 1
ATOM 1348 C C . TYR A 1 167 ? 6.705 -6.823 -2.849 1.00 97.25 167 TYR A C 1
ATOM 1350 O O . TYR A 1 167 ? 5.885 -7.641 -2.429 1.00 97.25 167 TYR A O 1
ATOM 1358 N N . VAL A 1 168 ? 7.838 -6.543 -2.194 1.00 96.88 168 VAL A N 1
ATOM 1359 C CA . VAL A 1 168 ? 8.177 -7.136 -0.889 1.00 96.88 168 VAL A CA 1
ATOM 1360 C C . VAL A 1 168 ? 7.151 -6.719 0.162 1.00 96.88 168 VAL A C 1
ATOM 1362 O O . VAL A 1 168 ? 6.604 -7.588 0.836 1.00 96.88 168 VAL A O 1
ATOM 1365 N N . PHE A 1 169 ? 6.810 -5.428 0.232 1.00 97.12 169 PHE A N 1
ATOM 1366 C CA . PHE A 1 169 ? 5.761 -4.917 1.119 1.00 97.12 169 PHE A CA 1
ATOM 1367 C C . PHE A 1 169 ? 4.427 -5.646 0.903 1.00 97.12 169 PHE A C 1
ATOM 1369 O O . PHE A 1 169 ? 3.827 -6.158 1.847 1.00 97.12 169 PHE A O 1
ATOM 1376 N N . ALA A 1 170 ? 3.986 -5.767 -0.350 1.00 97.12 170 ALA A N 1
ATOM 1377 C CA . ALA A 1 170 ? 2.759 -6.478 -0.691 1.00 97.12 170 ALA A CA 1
ATOM 1378 C C . ALA A 1 170 ? 2.820 -7.969 -0.315 1.00 97.12 170 ALA A C 1
ATOM 1380 O O . ALA A 1 170 ? 1.796 -8.559 0.022 1.00 97.12 170 ALA A O 1
ATOM 1381 N N . GLY A 1 171 ? 4.011 -8.574 -0.350 1.00 94.88 171 GLY A N 1
ATOM 1382 C CA . GLY A 1 171 ? 4.272 -9.920 0.157 1.00 94.88 171 GLY A CA 1
ATOM 1383 C C . GLY A 1 171 ? 4.131 -10.039 1.673 1.00 94.88 171 GLY A C 1
ATOM 1384 O O . GLY A 1 171 ? 3.514 -10.991 2.129 1.00 94.88 171 GLY A O 1
ATOM 1385 N N . CYS A 1 172 ? 4.643 -9.076 2.443 1.00 94.12 172 CYS A N 1
ATOM 1386 C CA . CYS A 1 172 ? 4.553 -9.077 3.908 1.00 94.12 172 CYS A CA 1
ATOM 1387 C C . CYS A 1 172 ? 3.113 -8.960 4.429 1.00 94.12 172 CYS A C 1
ATOM 1389 O O . CYS A 1 172 ? 2.807 -9.484 5.495 1.00 94.12 172 CYS A O 1
ATOM 1391 N N . TYR A 1 173 ? 2.242 -8.278 3.681 1.00 95.56 173 TYR A N 1
ATOM 1392 C CA . TYR A 1 173 ? 0.846 -8.041 4.060 1.00 95.56 173 TYR A CA 1
ATOM 1393 C C . TYR A 1 173 ? -0.163 -8.840 3.226 1.00 95.56 173 TYR A C 1
ATOM 1395 O O . TYR A 1 173 ? -1.356 -8.553 3.287 1.00 95.56 173 TYR A O 1
ATOM 1403 N N . ASP A 1 174 ? 0.285 -9.822 2.441 1.00 95.81 174 ASP A N 1
ATOM 1404 C CA . ASP A 1 174 ? -0.560 -10.692 1.607 1.00 95.81 174 ASP A CA 1
ATOM 1405 C C . ASP A 1 174 ? -1.501 -9.956 0.630 1.00 95.81 174 ASP A C 1
ATOM 1407 O O . ASP A 1 174 ? -2.591 -10.426 0.286 1.00 95.81 174 ASP A O 1
ATOM 1411 N N . ILE A 1 175 ? -1.070 -8.803 0.119 1.00 96.62 175 ILE A N 1
ATOM 1412 C CA . ILE A 1 175 ? -1.838 -7.994 -0.835 1.00 96.62 175 ILE A CA 1
ATOM 1413 C C . ILE A 1 175 ? -1.608 -8.540 -2.248 1.00 96.62 175 ILE A C 1
ATOM 1415 O O . ILE A 1 175 ? -0.826 -8.015 -3.045 1.00 96.62 175 ILE A O 1
ATOM 1419 N N . SER A 1 176 ? -2.286 -9.641 -2.567 1.00 94.38 176 SER A N 1
ATOM 1420 C CA . SER A 1 176 ? -2.053 -10.405 -3.804 1.00 94.38 176 SER A CA 1
ATOM 1421 C C . SER A 1 176 ? -2.239 -9.577 -5.083 1.00 94.38 176 SER A C 1
ATOM 1423 O O . SER A 1 176 ? -1.432 -9.685 -6.006 1.00 94.38 176 SER A O 1
ATOM 1425 N N . ALA A 1 177 ? -3.259 -8.717 -5.134 1.00 93.81 177 ALA A N 1
ATOM 1426 C CA . ALA A 1 177 ? -3.511 -7.855 -6.290 1.00 93.81 177 ALA A CA 1
ATOM 1427 C C . ALA A 1 177 ? -2.374 -6.840 -6.519 1.00 93.81 177 ALA A C 1
ATOM 1429 O O . ALA A 1 177 ? -1.926 -6.668 -7.654 1.00 93.81 177 ALA A O 1
ATOM 1430 N N . LEU A 1 178 ? -1.827 -6.260 -5.445 1.00 96.00 178 LEU A N 1
ATOM 1431 C CA . LEU A 1 178 ? -0.683 -5.353 -5.525 1.00 96.00 178 LEU A CA 1
ATOM 1432 C C . LEU A 1 178 ? 0.588 -6.081 -5.978 1.00 96.00 178 LEU A C 1
ATOM 1434 O O . LEU A 1 178 ? 1.313 -5.566 -6.824 1.00 96.00 178 LEU A O 1
ATOM 1438 N N . LYS A 1 179 ? 0.835 -7.311 -5.50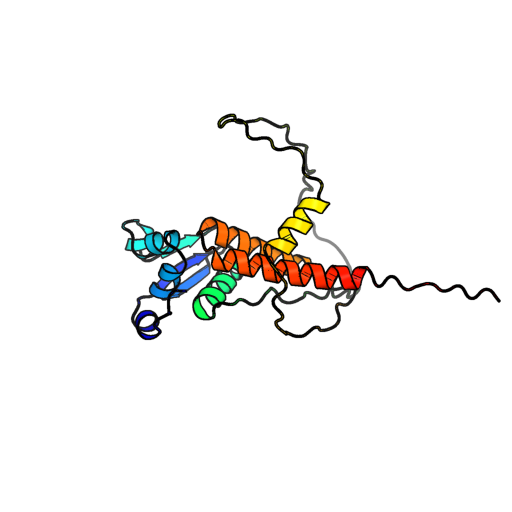2 1.00 95.56 179 LYS A N 1
ATOM 1439 C CA . LYS A 1 179 ? 1.971 -8.127 -5.979 1.00 95.56 179 LYS A CA 1
ATOM 1440 C C . LYS A 1 179 ? 1.932 -8.322 -7.493 1.00 95.56 179 LYS A C 1
ATOM 1442 O O . LYS A 1 179 ? 2.943 -8.126 -8.167 1.00 95.56 179 LYS A O 1
ATOM 1447 N N . VAL A 1 180 ? 0.764 -8.694 -8.020 1.00 94.06 180 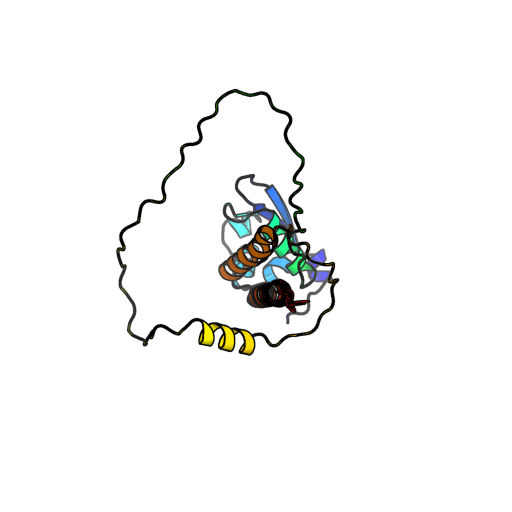VAL A N 1
ATOM 1448 C CA . VAL A 1 180 ? 0.546 -8.886 -9.462 1.00 94.06 180 VAL A CA 1
ATOM 1449 C C . VAL A 1 180 ? 0.782 -7.584 -10.225 1.00 94.06 180 VAL A C 1
ATOM 1451 O O . VAL A 1 180 ? 1.463 -7.594 -11.250 1.00 94.06 180 VAL A O 1
ATOM 1454 N N . LEU A 1 181 ? 0.269 -6.464 -9.713 1.00 94.12 181 LEU A N 1
ATOM 1455 C CA . LEU A 1 181 ? 0.470 -5.151 -10.320 1.00 94.12 181 LEU A CA 1
ATOM 1456 C C . LEU A 1 181 ? 1.956 -4.759 -10.356 1.00 94.12 181 LEU A C 1
ATOM 1458 O O . LEU A 1 181 ? 2.447 -4.333 -11.401 1.00 94.12 181 LEU A O 1
ATOM 1462 N N . CYS A 1 182 ? 2.695 -4.967 -9.261 1.00 94.12 182 CYS A N 1
ATOM 1463 C CA . CYS A 1 182 ? 4.135 -4.710 -9.211 1.00 94.12 182 CYS A CA 1
ATOM 1464 C C . CYS A 1 182 ? 4.921 -5.539 -10.221 1.00 94.12 182 CYS A C 1
ATOM 1466 O O . CYS A 1 182 ? 5.759 -4.984 -10.929 1.00 94.12 182 CYS A O 1
ATOM 1468 N N . LEU A 1 183 ? 4.634 -6.838 -10.325 1.00 93.12 183 LEU A N 1
ATOM 1469 C CA . LEU A 1 183 ? 5.302 -7.705 -11.297 1.00 93.12 183 LEU A CA 1
ATOM 1470 C C . LEU A 1 183 ? 4.996 -7.293 -12.734 1.00 93.12 183 LEU A C 1
ATOM 1472 O O . LEU A 1 183 ? 5.914 -7.243 -13.549 1.00 93.12 183 LEU A O 1
ATOM 1476 N N . ARG A 1 184 ? 3.740 -6.943 -13.037 1.00 91.12 184 ARG A N 1
ATOM 1477 C CA . ARG A 1 184 ? 3.348 -6.484 -14.374 1.00 91.12 184 ARG A CA 1
ATOM 1478 C C . ARG A 1 184 ? 4.079 -5.200 -14.763 1.00 91.12 184 ARG A C 1
ATOM 1480 O O . ARG A 1 184 ? 4.666 -5.145 -15.841 1.00 91.12 184 ARG A O 1
ATOM 1487 N N . LYS A 1 185 ? 4.092 -4.188 -13.888 1.00 90.31 185 LYS A N 1
ATOM 1488 C CA . LYS A 1 185 ? 4.800 -2.926 -14.164 1.00 90.31 185 LYS A CA 1
ATOM 1489 C C . LYS A 1 185 ? 6.305 -3.151 -14.313 1.00 90.31 185 LYS A C 1
ATOM 1491 O O . LYS A 1 185 ? 6.907 -2.662 -15.265 1.00 90.31 185 LYS A O 1
ATOM 1496 N N . LEU A 1 186 ? 6.895 -3.971 -13.441 1.00 90.38 186 LEU A N 1
ATOM 1497 C CA . LEU A 1 186 ? 8.307 -4.342 -13.529 1.00 90.38 186 LEU A CA 1
ATOM 1498 C C . LEU A 1 186 ? 8.635 -5.055 -14.853 1.00 90.38 186 LEU A C 1
ATOM 1500 O O . LEU A 1 186 ? 9.620 -4.715 -15.507 1.00 90.38 186 LEU A O 1
ATOM 1504 N N . GLN A 1 187 ? 7.795 -5.998 -15.284 1.00 86.06 187 GLN A N 1
ATOM 1505 C CA . GLN A 1 187 ? 7.935 -6.688 -16.568 1.00 86.06 187 GLN A CA 1
ATOM 1506 C C . GLN A 1 187 ? 7.885 -5.718 -17.743 1.00 86.06 187 GLN A C 1
ATOM 1508 O O . GLN A 1 187 ? 8.741 -5.793 -18.620 1.00 86.06 187 GLN A O 1
ATOM 1513 N N . GLN A 1 188 ? 6.912 -4.807 -17.763 1.00 83.81 188 GLN A N 1
ATOM 1514 C CA . GLN A 1 188 ? 6.778 -3.817 -18.832 1.00 83.81 188 GLN A CA 1
ATOM 1515 C C . GLN A 1 188 ? 8.039 -2.957 -18.956 1.00 83.81 188 GLN A C 1
ATOM 1517 O O . GLN A 1 188 ? 8.505 -2.707 -20.068 1.00 83.81 188 GLN A O 1
ATOM 1522 N N . ILE A 1 189 ? 8.638 -2.561 -17.831 1.00 83.06 189 ILE A N 1
ATOM 1523 C CA . ILE A 1 189 ? 9.885 -1.786 -17.833 1.00 83.06 189 ILE A CA 1
ATOM 1524 C C . ILE A 1 189 ? 11.046 -2.630 -18.366 1.00 83.06 189 ILE A C 1
ATOM 1526 O O . ILE A 1 189 ? 11.792 -2.162 -19.224 1.00 83.06 189 ILE A O 1
ATOM 1530 N N . LEU A 1 190 ? 11.180 -3.885 -17.928 1.00 82.62 190 LEU A N 1
ATOM 1531 C CA . LEU A 1 190 ? 12.238 -4.784 -18.408 1.00 82.62 190 LEU A CA 1
ATOM 1532 C C . LEU A 1 190 ? 12.105 -5.097 -19.908 1.00 82.62 190 LEU A C 1
ATOM 1534 O O . LEU A 1 190 ? 13.105 -5.127 -20.626 1.00 82.62 190 LEU A O 1
ATOM 1538 N N . VAL A 1 191 ? 10.884 -5.293 -20.412 1.00 79.56 191 VAL A N 1
ATOM 1539 C CA . VAL A 1 191 ? 10.631 -5.504 -21.847 1.00 79.56 191 VAL A CA 1
ATOM 1540 C C . VAL A 1 191 ? 10.985 -4.246 -22.642 1.00 79.56 191 VAL A C 1
ATOM 1542 O O . VAL A 1 191 ? 11.735 -4.335 -23.612 1.00 79.56 191 VAL A O 1
ATOM 1545 N N . LYS A 1 192 ? 10.538 -3.062 -22.206 1.00 73.19 192 LYS A N 1
ATOM 1546 C CA . LYS A 1 192 ? 10.904 -1.791 -22.856 1.00 73.19 192 LYS A CA 1
ATOM 1547 C C . LYS A 1 192 ? 12.425 -1.576 -22.872 1.00 73.19 192 LYS A C 1
ATOM 1549 O O . LYS A 1 192 ? 12.972 -1.192 -23.903 1.00 73.19 192 LYS A O 1
ATOM 1554 N N . PHE A 1 193 ? 13.109 -1.881 -21.767 1.00 68.75 193 PHE A N 1
ATOM 1555 C CA . PHE A 1 193 ? 14.562 -1.737 -21.646 1.00 68.75 193 PHE A CA 1
ATOM 1556 C C . PHE A 1 193 ? 15.331 -2.708 -22.556 1.00 68.75 193 PHE A C 1
ATOM 1558 O O . PHE A 1 193 ? 16.262 -2.308 -23.251 1.00 68.75 193 PHE A O 1
ATOM 1565 N N . THR A 1 194 ? 14.922 -3.981 -22.606 1.00 60.12 194 THR A N 1
ATOM 1566 C CA . THR A 1 194 ? 15.573 -4.999 -23.456 1.00 60.12 194 THR A CA 1
ATOM 1567 C C . THR A 1 194 ? 15.411 -4.720 -24.948 1.00 60.12 194 THR A C 1
ATOM 1569 O O . THR A 1 194 ? 16.346 -4.946 -25.711 1.00 60.12 194 THR A O 1
ATOM 1572 N N . VAL A 1 195 ? 14.266 -4.182 -25.376 1.00 56.97 195 VAL A N 1
ATOM 1573 C CA . VAL A 1 195 ? 14.042 -3.799 -26.781 1.00 56.97 195 VAL A CA 1
ATOM 1574 C C . VAL A 1 195 ? 14.964 -2.650 -27.209 1.00 56.97 195 VAL A C 1
ATOM 1576 O O . VAL A 1 195 ? 15.397 -2.601 -28.359 1.00 56.97 195 VAL A O 1
ATOM 1579 N N . GLN A 1 196 ? 15.309 -1.743 -26.296 1.00 51.34 196 GLN A N 1
ATOM 1580 C CA . GLN A 1 196 ? 16.165 -0.598 -26.607 1.00 51.34 196 GLN A CA 1
ATOM 1581 C C . GLN A 1 196 ? 17.659 -0.915 -26.512 1.00 51.34 196 GLN A C 1
ATOM 1583 O O . GLN A 1 196 ? 18.420 -0.446 -27.358 1.00 51.34 196 GLN A O 1
ATOM 1588 N N . SER A 1 197 ? 18.084 -1.749 -25.557 1.00 53.56 197 SER A N 1
ATOM 1589 C CA . SER A 1 197 ? 19.487 -2.179 -25.453 1.00 53.56 197 SER A CA 1
ATOM 1590 C C . SER A 1 197 ? 19.921 -3.076 -26.618 1.00 53.56 197 SER A C 1
ATOM 1592 O O . SER A 1 197 ? 21.105 -3.122 -26.949 1.00 53.56 197 SER A O 1
ATOM 1594 N N . LEU A 1 198 ? 18.969 -3.737 -27.292 1.00 46.25 198 LEU A N 1
ATOM 1595 C CA . LEU A 1 198 ? 19.228 -4.543 -28.486 1.00 46.25 198 LEU A CA 1
ATOM 1596 C C . LEU A 1 198 ? 19.227 -3.750 -29.802 1.00 46.25 198 LEU A C 1
ATOM 1598 O O . LEU A 1 198 ? 19.493 -4.339 -30.851 1.00 46.25 198 LEU A O 1
ATOM 1602 N N . ARG A 1 199 ? 18.989 -2.428 -29.790 1.00 47.41 199 ARG A N 1
ATOM 1603 C CA . ARG A 1 199 ? 19.180 -1.571 -30.977 1.00 47.41 199 ARG A CA 1
ATOM 1604 C C . ARG A 1 199 ? 20.670 -1.264 -31.167 1.00 47.41 199 ARG A C 1
ATOM 1606 O O . ARG A 1 199 ? 21.092 -0.115 -31.266 1.00 47.41 199 ARG A O 1
ATOM 1613 N N . VAL A 1 200 ? 21.477 -2.321 -31.201 1.00 50.91 200 VAL A N 1
ATOM 1614 C CA . VAL A 1 200 ? 22.870 -2.273 -31.631 1.00 50.91 200 VAL A CA 1
ATOM 1615 C C . VAL A 1 200 ? 22.833 -1.889 -33.106 1.00 50.91 200 VAL A C 1
ATOM 1617 O O . VAL A 1 200 ? 22.244 -2.593 -33.926 1.00 50.91 200 VAL A O 1
ATOM 1620 N N . ARG A 1 201 ? 23.379 -0.713 -33.424 1.00 45.81 201 ARG A N 1
ATOM 1621 C CA . ARG A 1 201 ? 23.477 -0.196 -34.792 1.00 45.81 201 ARG A CA 1
ATOM 1622 C C . ARG A 1 201 ? 24.069 -1.293 -35.688 1.00 45.81 201 ARG A C 1
ATOM 1624 O O . ARG A 1 201 ? 25.160 -1.768 -35.367 1.00 45.81 201 ARG A O 1
ATOM 1631 N N . PRO A 1 202 ? 23.418 -1.693 -36.794 1.00 45.78 202 PRO A N 1
ATOM 1632 C CA . PRO A 1 202 ? 24.109 -2.473 -37.799 1.00 45.78 202 PRO A CA 1
ATOM 1633 C C . PRO A 1 202 ? 25.164 -1.544 -38.399 1.00 45.78 202 PRO A C 1
ATOM 1635 O O . PRO A 1 202 ? 24.844 -0.616 -39.139 1.00 45.78 202 PRO A O 1
ATOM 1638 N N . LEU A 1 203 ? 26.424 -1.750 -38.016 1.00 49.69 203 LEU A N 1
ATOM 1639 C CA . LEU A 1 203 ? 27.562 -1.237 -38.765 1.00 49.69 203 LEU A CA 1
ATOM 1640 C C . LEU A 1 203 ? 27.566 -1.997 -40.093 1.00 49.69 203 LEU A C 1
ATOM 1642 O O . LEU A 1 203 ? 28.169 -3.062 -40.208 1.00 49.69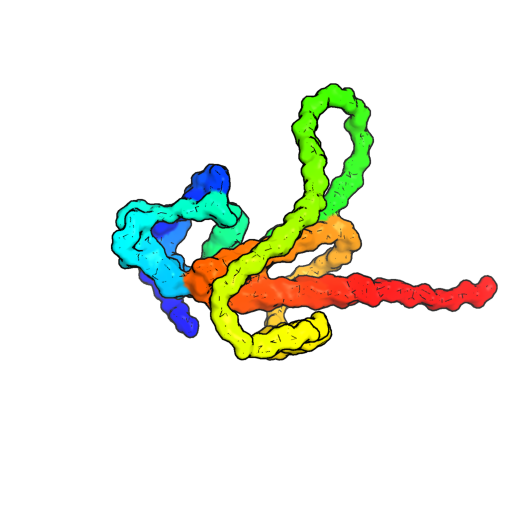 203 LEU A O 1
ATOM 1646 N N . VAL A 1 204 ? 26.813 -1.493 -41.071 1.00 50.78 204 VAL A N 1
ATOM 1647 C CA . VAL A 1 204 ? 27.003 -1.905 -42.457 1.00 50.78 204 VAL A CA 1
ATOM 1648 C C . VAL A 1 204 ? 28.291 -1.240 -42.910 1.00 50.78 204 VAL A C 1
ATOM 1650 O O . VAL A 1 204 ? 28.422 -0.019 -42.896 1.00 50.78 204 VAL A O 1
ATOM 1653 N N . ALA A 1 205 ? 29.259 -2.095 -43.213 1.00 51.25 205 ALA A N 1
ATOM 1654 C CA . ALA A 1 205 ? 30.518 -1.754 -43.829 1.00 51.25 205 ALA A CA 1
ATOM 1655 C C . ALA A 1 205 ? 30.286 -0.993 -45.142 1.00 51.25 205 ALA A C 1
ATOM 1657 O O . ALA A 1 205 ? 29.637 -1.519 -46.042 1.00 51.25 205 ALA A O 1
ATOM 1658 N N . GLU A 1 206 ? 30.886 0.185 -45.279 1.00 41.06 206 GLU A N 1
ATOM 1659 C CA . GLU A 1 206 ? 31.302 0.691 -46.584 1.00 41.06 206 GLU A CA 1
ATOM 1660 C C . GLU A 1 206 ? 32.827 0.642 -46.621 1.00 41.06 206 GLU A C 1
ATOM 1662 O O . GLU A 1 206 ? 33.534 1.499 -46.096 1.00 41.06 206 GLU A O 1
ATOM 1667 N N . VAL A 1 207 ? 33.320 -0.457 -47.190 1.00 48.38 207 VAL A N 1
ATOM 1668 C CA . VAL A 1 207 ? 34.604 -0.476 -47.880 1.00 48.38 207 VAL A CA 1
ATOM 1669 C C . VAL A 1 207 ? 34.353 0.190 -49.229 1.00 48.38 207 VAL A C 1
ATOM 1671 O O . VAL A 1 207 ? 33.559 -0.322 -50.021 1.00 48.38 207 VAL A O 1
ATOM 1674 N N . SER A 1 208 ? 35.021 1.306 -49.494 1.00 53.00 208 SER A N 1
ATOM 1675 C CA . SER A 1 208 ? 35.401 1.759 -50.838 1.00 53.00 208 SER A CA 1
ATOM 1676 C C . SER A 1 208 ? 36.637 2.636 -50.736 1.00 53.00 208 SER A C 1
ATOM 1678 O O . SER A 1 208 ? 36.646 3.523 -49.855 1.00 53.00 208 SER A O 1
#